Protein AF-A0A9E1SB57-F1 (afdb_monomer_lite)

pLDDT: mean 80.39, std 15.46, range [42.25, 94.94]

Radius of gyration: 33.66 Å; chains: 1; bounding box: 78×42×129 Å

Structure (mmCIF, N/CA/C/O backbone):
data_AF-A0A9E1SB57-F1
#
_entry.id   AF-A0A9E1SB57-F1
#
loop_
_atom_site.group_PDB
_atom_site.id
_atom_site.type_symbol
_atom_site.label_atom_id
_atom_site.label_alt_id
_atom_site.label_comp_id
_atom_site.label_asym_id
_atom_site.label_entity_id
_atom_site.label_seq_id
_atom_site.pdbx_PDB_ins_code
_atom_site.Cartn_x
_atom_site.Cartn_y
_atom_site.Cartn_z
_atom_site.occupancy
_atom_site.B_iso_or_equiv
_atom_site.auth_seq_id
_atom_site.auth_comp_id
_atom_site.auth_asym_id
_atom_site.auth_atom_id
_atom_site.pdbx_PDB_model_num
ATOM 1 N N . MET A 1 1 ? 53.589 -12.033 -72.940 1.00 45.53 1 MET A N 1
ATOM 2 C CA . MET A 1 1 ? 53.843 -13.095 -71.939 1.00 45.53 1 MET A CA 1
ATOM 3 C C . MET A 1 1 ? 54.462 -12.476 -70.692 1.00 45.53 1 MET A C 1
ATOM 5 O O . MET A 1 1 ? 55.665 -12.257 -70.659 1.00 45.53 1 MET A O 1
ATOM 9 N N . LYS A 1 2 ? 53.648 -12.123 -69.693 1.00 43.78 2 LYS A N 1
ATOM 10 C CA . LYS A 1 2 ? 54.109 -11.715 -68.357 1.00 43.78 2 LYS A CA 1
ATOM 11 C C . LYS A 1 2 ? 53.194 -12.375 -67.326 1.00 43.78 2 LYS A C 1
ATOM 13 O O . LYS A 1 2 ? 51.996 -12.480 -67.547 1.00 43.78 2 LYS A O 1
ATOM 18 N N . LYS A 1 3 ? 53.841 -12.931 -66.304 1.00 48.19 3 LYS A N 1
ATOM 19 C CA . LYS A 1 3 ? 53.363 -13.939 -65.353 1.00 48.19 3 LYS A CA 1
ATOM 20 C C . LYS A 1 3 ? 52.126 -13.485 -64.569 1.00 48.19 3 LYS A C 1
ATOM 22 O O . LYS A 1 3 ? 52.148 -12.419 -63.963 1.00 48.19 3 LYS A O 1
ATOM 27 N N . ASN A 1 4 ? 51.113 -14.348 -64.523 1.00 48.44 4 ASN A N 1
ATOM 28 C CA . ASN A 1 4 ? 50.005 -14.265 -63.575 1.00 48.44 4 ASN A CA 1
ATOM 29 C C . ASN A 1 4 ? 50.539 -14.604 -62.175 1.00 48.44 4 ASN A C 1
ATOM 31 O O . ASN A 1 4 ? 50.930 -15.742 -61.920 1.00 48.44 4 ASN A O 1
ATOM 35 N N . LEU A 1 5 ? 50.595 -13.608 -61.292 1.00 49.09 5 LEU A N 1
ATOM 36 C CA . LEU A 1 5 ? 50.865 -13.794 -59.869 1.00 49.09 5 LEU A CA 1
ATOM 37 C C . LEU A 1 5 ? 49.520 -14.023 -59.173 1.00 49.09 5 LEU A C 1
ATOM 39 O O . LEU A 1 5 ? 48.794 -13.077 -58.876 1.00 49.09 5 LEU A O 1
ATOM 43 N N . THR A 1 6 ? 49.161 -15.288 -58.976 1.00 54.78 6 THR A N 1
ATOM 44 C CA . THR A 1 6 ? 47.959 -15.688 -58.241 1.00 54.78 6 THR A CA 1
ATOM 45 C C . THR A 1 6 ? 48.148 -15.345 -56.763 1.00 54.78 6 THR A C 1
ATOM 47 O O . THR A 1 6 ? 48.848 -16.048 -56.038 1.00 54.78 6 THR A O 1
ATOM 50 N N . LEU A 1 7 ? 47.563 -14.230 -56.323 1.00 48.34 7 LEU A N 1
ATOM 51 C CA . LEU A 1 7 ? 47.512 -13.834 -54.918 1.00 48.34 7 LEU A CA 1
ATOM 52 C C . LEU A 1 7 ? 46.452 -14.696 -54.214 1.00 48.34 7 LEU A C 1
ATOM 54 O O . LEU A 1 7 ? 45.254 -14.540 -54.446 1.00 48.34 7 LEU A O 1
ATOM 58 N N . LEU A 1 8 ? 46.900 -15.639 -53.386 1.00 49.41 8 LEU A N 1
ATOM 59 C CA . LEU A 1 8 ? 46.042 -16.478 -52.553 1.00 49.41 8 LEU A CA 1
ATOM 60 C C . LEU A 1 8 ? 45.433 -15.607 -51.436 1.00 49.41 8 LEU A C 1
ATOM 62 O O . LEU A 1 8 ? 46.095 -15.306 -50.445 1.00 49.41 8 LEU A O 1
ATOM 66 N N . PHE A 1 9 ? 44.180 -15.177 -51.600 1.00 48.91 9 PHE A N 1
ATOM 67 C CA . PHE A 1 9 ? 43.384 -14.585 -50.521 1.00 48.91 9 PHE A CA 1
ATOM 68 C C . PHE A 1 9 ? 43.063 -15.682 -49.492 1.00 48.91 9 PHE A C 1
ATOM 70 O O . PHE A 1 9 ? 42.087 -16.418 -49.629 1.00 48.91 9 PHE A O 1
ATOM 77 N N . ILE A 1 10 ? 43.902 -15.813 -48.461 1.00 54.50 10 ILE A N 1
ATOM 78 C CA . ILE A 1 10 ? 43.559 -16.560 -47.247 1.00 54.50 10 ILE A CA 1
ATOM 79 C C . ILE A 1 10 ? 42.582 -15.680 -46.471 1.00 54.50 10 ILE A C 1
ATOM 81 O O . ILE A 1 10 ? 42.975 -14.748 -45.775 1.00 54.50 10 ILE A O 1
ATOM 85 N N . ILE A 1 11 ? 41.292 -15.947 -46.642 1.00 61.50 11 ILE A N 1
ATOM 86 C CA . ILE A 1 11 ? 40.250 -15.386 -45.788 1.00 61.50 11 ILE A CA 1
ATOM 87 C C . ILE A 1 11 ? 40.428 -16.027 -44.402 1.00 61.50 11 ILE A C 1
ATOM 89 O O . ILE A 1 11 ? 40.344 -17.256 -44.320 1.00 61.50 11 ILE A O 1
ATOM 93 N N . PRO A 1 12 ? 40.653 -15.273 -43.308 1.00 51.75 12 PRO A N 1
ATOM 94 C CA . PRO A 1 12 ? 40.586 -15.840 -41.971 1.00 51.75 12 PRO A CA 1
ATOM 95 C C . PRO A 1 12 ? 39.108 -16.048 -41.629 1.00 51.75 12 PRO A C 1
ATOM 97 O O . PRO A 1 12 ? 38.475 -15.240 -40.952 1.00 51.75 12 PRO A O 1
ATOM 100 N N . PHE A 1 13 ? 38.529 -17.127 -42.146 1.00 55.59 13 PHE A N 1
ATOM 101 C CA . PHE A 1 13 ? 37.274 -17.633 -41.625 1.00 55.59 13 PHE A CA 1
ATOM 102 C C . PHE A 1 13 ? 37.557 -18.303 -40.276 1.00 55.59 13 PHE A C 1
ATOM 104 O O . PHE A 1 13 ? 38.280 -19.290 -40.197 1.00 55.59 13 PHE A O 1
ATOM 111 N N . ILE A 1 14 ? 36.885 -17.770 -39.252 1.00 57.06 14 ILE A N 1
ATOM 112 C CA . ILE A 1 14 ? 36.470 -18.463 -38.026 1.00 57.06 14 ILE A CA 1
ATOM 113 C C . ILE A 1 14 ? 37.522 -18.488 -36.905 1.00 57.06 14 ILE A C 1
ATOM 115 O O . ILE A 1 14 ? 38.149 -19.498 -36.615 1.00 57.06 14 ILE A O 1
ATOM 119 N N . SER A 1 15 ? 37.579 -17.385 -36.159 1.00 50.97 15 SER A N 1
ATOM 120 C CA . SER A 1 15 ? 37.665 -17.461 -34.694 1.00 50.97 15 SER A CA 1
ATOM 121 C C . SER A 1 15 ? 36.356 -16.933 -34.110 1.00 50.97 15 SER A C 1
ATOM 123 O O . SER A 1 15 ? 36.304 -15.871 -33.498 1.00 50.97 15 SER A O 1
ATOM 125 N N . PHE A 1 16 ? 35.264 -17.671 -34.327 1.00 59.41 16 PHE A N 1
ATOM 126 C CA . PHE A 1 16 ? 34.144 -17.603 -33.391 1.00 59.41 16 PHE A CA 1
ATOM 127 C C . PHE A 1 16 ? 34.613 -18.343 -32.138 1.00 59.41 16 PHE A C 1
ATOM 129 O O . PHE A 1 16 ? 34.987 -19.512 -32.226 1.00 59.41 16 PHE A O 1
ATOM 136 N N . GLY A 1 17 ? 34.692 -17.647 -31.001 1.00 63.12 17 GLY A N 1
ATOM 137 C CA . GLY A 1 17 ? 35.171 -18.230 -29.749 1.00 63.12 17 GLY A CA 1
ATOM 138 C C . GLY A 1 17 ? 34.479 -19.565 -29.470 1.00 63.12 17 GLY A C 1
ATOM 139 O O . GLY A 1 17 ? 33.252 -19.635 -29.440 1.00 63.12 17 GLY A O 1
ATOM 140 N N . GLN A 1 18 ? 35.262 -20.634 -29.306 1.00 75.00 18 GLN A N 1
ATOM 141 C CA . GLN A 1 18 ? 34.732 -21.966 -29.037 1.00 75.00 18 GLN A CA 1
ATOM 142 C C . GLN A 1 18 ? 33.986 -21.939 -27.700 1.00 75.00 18 GLN A C 1
ATOM 144 O O . GLN A 1 18 ? 34.591 -21.769 -26.637 1.00 75.00 18 GLN A O 1
ATOM 149 N N . LEU A 1 19 ? 32.660 -22.061 -27.763 1.00 78.50 19 LEU A N 1
ATOM 150 C CA . LEU A 1 19 ? 31.792 -22.002 -26.597 1.00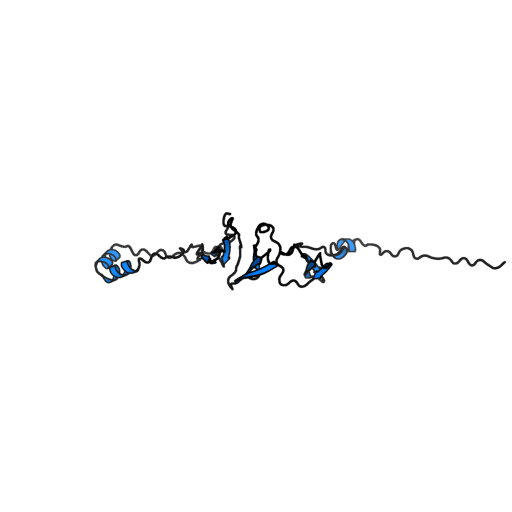 78.50 19 LEU A CA 1
ATOM 151 C C . LEU A 1 19 ? 32.112 -23.173 -25.655 1.00 78.50 19 LEU A C 1
ATOM 153 O O . LEU A 1 19 ? 31.871 -24.334 -25.981 1.00 78.50 19 LEU A O 1
ATOM 157 N N . LYS A 1 20 ? 32.692 -22.875 -24.489 1.00 86.75 20 LYS A N 1
ATOM 158 C CA . LYS A 1 20 ? 33.020 -23.884 -23.471 1.00 86.75 20 LYS A CA 1
ATOM 159 C C . LYS A 1 20 ? 31.787 -24.193 -22.626 1.00 86.75 20 LYS A C 1
ATOM 161 O O . LYS A 1 20 ? 31.099 -23.274 -22.191 1.00 86.75 20 LYS A O 1
ATOM 166 N N . LEU A 1 21 ? 31.569 -25.467 -22.295 1.00 84.00 21 LEU A N 1
ATOM 167 C CA . LEU A 1 21 ? 30.474 -25.881 -21.408 1.00 84.00 21 LEU A CA 1
ATOM 168 C C . LEU A 1 21 ? 30.522 -25.152 -20.054 1.00 84.00 21 LEU A C 1
ATOM 170 O O . LEU A 1 21 ? 29.494 -24.700 -19.566 1.00 84.00 21 LEU A O 1
ATOM 174 N N . SER A 1 22 ? 31.719 -24.933 -19.501 1.00 87.88 22 SER A N 1
ATOM 175 C CA . SER A 1 22 ? 31.906 -24.179 -18.254 1.00 87.88 22 SER A CA 1
ATOM 176 C C . SER A 1 22 ? 31.460 -22.719 -18.326 1.00 87.88 22 SER A C 1
ATOM 178 O O . SER A 1 22 ? 31.228 -22.123 -17.281 1.00 87.88 22 SER A O 1
ATOM 180 N N . LYS A 1 23 ? 31.358 -22.135 -19.529 1.00 85.50 23 LYS A N 1
ATOM 181 C CA . LYS A 1 23 ? 30.769 -20.810 -19.740 1.00 85.50 23 LYS A CA 1
ATOM 182 C C . LYS A 1 23 ? 29.248 -20.894 -19.747 1.00 85.50 23 LYS A C 1
ATOM 184 O O . LYS A 1 23 ? 28.624 -20.132 -19.032 1.00 85.50 23 LYS A O 1
ATOM 189 N N . ILE A 1 24 ? 28.666 -21.873 -20.439 1.00 85.19 24 ILE A N 1
ATOM 190 C CA . ILE A 1 24 ? 27.207 -22.098 -20.455 1.00 85.19 24 ILE A CA 1
ATOM 191 C C . ILE A 1 24 ? 26.668 -22.385 -19.043 1.00 85.19 24 ILE A C 1
ATOM 193 O O . ILE A 1 24 ? 25.621 -21.877 -18.658 1.00 85.19 24 ILE A O 1
ATOM 197 N N . MET A 1 25 ? 27.408 -23.157 -18.243 1.00 87.88 25 MET A N 1
ATOM 198 C CA . MET A 1 25 ? 27.031 -23.511 -16.868 1.00 87.88 25 MET A CA 1
ATOM 199 C C . MET A 1 25 ? 27.011 -22.324 -15.890 1.00 87.88 25 MET A C 1
ATOM 201 O O . MET A 1 25 ? 26.597 -22.504 -14.750 1.00 87.88 25 MET A O 1
ATOM 205 N N . GLN A 1 26 ? 27.435 -21.129 -16.311 1.00 87.12 26 GLN A N 1
ATOM 206 C CA . GLN A 1 26 ? 27.333 -19.904 -15.505 1.00 87.12 26 GLN A CA 1
ATOM 207 C C . GLN A 1 26 ? 25.897 -19.343 -15.502 1.00 87.12 26 GLN A C 1
ATOM 209 O O . GLN A 1 26 ? 25.608 -18.413 -14.758 1.00 87.12 26 GLN A O 1
ATOM 214 N N . GLY A 1 27 ? 24.981 -19.918 -16.296 1.00 86.62 27 GLY A N 1
ATOM 215 C CA . GLY A 1 27 ? 23.561 -19.566 -16.279 1.00 86.62 27 GLY A CA 1
ATOM 216 C C . GLY A 1 27 ? 23.331 -18.110 -16.680 1.00 86.62 27 GLY A C 1
ATOM 217 O O . GLY A 1 27 ? 23.769 -17.690 -17.752 1.00 86.62 27 GLY A O 1
ATOM 218 N N . ASP A 1 28 ? 22.670 -17.342 -15.812 1.00 84.88 28 ASP A N 1
ATOM 219 C CA . ASP A 1 28 ? 22.366 -15.922 -16.031 1.00 84.88 28 ASP A CA 1
ATOM 220 C C . ASP A 1 28 ? 23.629 -15.073 -16.257 1.00 84.88 28 ASP 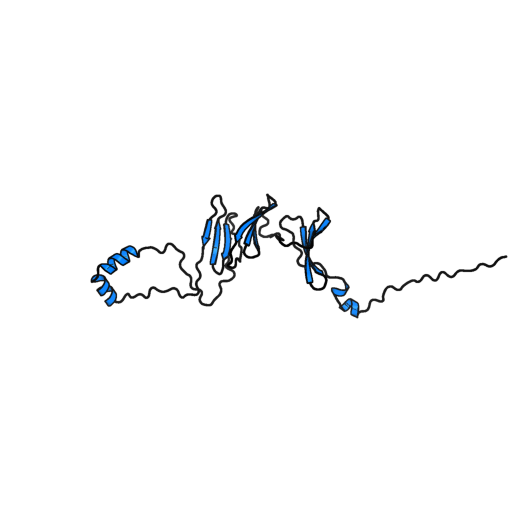A C 1
ATOM 222 O O . ASP A 1 28 ? 23.592 -14.127 -17.037 1.00 84.88 28 ASP A O 1
ATOM 226 N N . ASP A 1 29 ? 24.771 -15.429 -15.661 1.00 85.44 29 ASP A N 1
ATOM 227 C CA . ASP A 1 29 ? 26.034 -14.703 -15.878 1.00 85.44 29 ASP A CA 1
ATOM 228 C C . ASP A 1 29 ? 26.581 -14.903 -17.308 1.00 85.44 29 ASP A C 1
ATOM 230 O O . ASP A 1 29 ? 27.437 -14.150 -17.774 1.00 85.44 29 ASP A O 1
ATOM 234 N N . PHE A 1 30 ? 26.099 -15.927 -18.023 1.00 86.69 30 PHE A N 1
ATOM 235 C CA . PHE A 1 30 ? 26.477 -16.210 -19.406 1.00 86.69 30 PHE A CA 1
ATOM 236 C C . PHE A 1 30 ? 25.519 -15.595 -20.429 1.00 86.69 30 PHE A C 1
ATOM 238 O O . PHE A 1 30 ? 25.975 -15.049 -21.433 1.00 86.69 30 PHE A O 1
ATOM 245 N N . VAL A 1 31 ? 24.205 -15.688 -20.196 1.00 84.50 31 VAL A N 1
ATOM 246 C CA . VAL A 1 31 ? 23.175 -15.160 -21.116 1.00 84.50 31 VAL A CA 1
ATOM 247 C C . VAL A 1 31 ? 22.768 -13.714 -20.814 1.00 84.50 31 VAL A C 1
ATOM 249 O O . VAL A 1 31 ? 22.093 -13.089 -21.630 1.00 84.50 31 VAL A O 1
ATOM 252 N N . GLY A 1 32 ? 23.203 -13.177 -19.673 1.00 84.69 32 GLY A N 1
ATOM 253 C CA . GLY A 1 32 ? 22.782 -11.891 -19.135 1.00 84.69 32 GLY A CA 1
ATOM 254 C C . GLY A 1 32 ? 21.643 -12.030 -18.122 1.00 84.69 32 GLY A C 1
ATOM 255 O O . GLY A 1 32 ? 20.820 -12.945 -18.180 1.00 84.69 32 GLY A O 1
ATOM 256 N N . HIS A 1 33 ? 21.578 -11.087 -17.183 1.00 87.38 33 HIS A N 1
ATOM 257 C CA . HIS A 1 33 ? 20.532 -11.055 -16.167 1.00 87.38 33 HIS A CA 1
ATOM 258 C C . HIS A 1 33 ? 19.222 -10.513 -16.740 1.00 87.38 33 HIS A C 1
ATOM 260 O O . HIS A 1 33 ? 19.127 -9.337 -17.106 1.00 87.38 33 HIS A O 1
ATOM 266 N N . LEU A 1 34 ? 18.208 -11.378 -16.787 1.00 89.31 34 LEU A N 1
ATOM 267 C CA . LEU A 1 34 ? 16.852 -11.018 -17.193 1.00 89.31 34 LEU A CA 1
ATOM 268 C C . LEU A 1 34 ? 16.200 -10.058 -16.177 1.00 89.31 34 LEU A C 1
ATOM 270 O O . LEU A 1 34 ? 16.459 -10.183 -14.975 1.00 89.31 34 LEU A O 1
ATOM 274 N N . PRO A 1 35 ? 15.320 -9.148 -16.634 1.00 91.62 35 PRO A N 1
ATOM 275 C CA . PRO A 1 35 ? 14.473 -8.344 -15.758 1.00 91.62 35 PRO A CA 1
ATOM 276 C C . PRO A 1 35 ? 13.636 -9.200 -14.800 1.00 91.62 35 PRO A C 1
ATOM 278 O O . PRO A 1 35 ? 13.079 -10.228 -15.193 1.00 91.62 35 PRO A O 1
ATOM 281 N N . LYS A 1 36 ? 13.509 -8.746 -13.553 1.00 92.75 36 LYS A N 1
ATOM 282 C CA . LYS A 1 36 ? 12.679 -9.339 -12.497 1.00 92.75 36 LYS A CA 1
ATOM 283 C C . LYS A 1 36 ? 11.677 -8.312 -11.970 1.00 92.75 36 LYS A C 1
ATOM 285 O O . LYS A 1 36 ? 11.798 -7.130 -12.262 1.00 92.75 36 LYS A O 1
ATOM 290 N N . ASP A 1 37 ? 10.669 -8.786 -11.241 1.00 92.25 37 ASP A N 1
ATOM 291 C CA . ASP A 1 37 ? 9.636 -7.956 -10.598 1.00 92.25 37 ASP A CA 1
ATOM 292 C C . ASP A 1 37 ? 9.050 -6.853 -11.504 1.00 92.25 37 ASP A C 1
ATOM 294 O O . ASP A 1 37 ? 9.028 -5.664 -11.183 1.00 92.25 37 ASP A O 1
ATOM 298 N N . ILE A 1 38 ? 8.627 -7.266 -12.704 1.00 93.69 38 ILE A N 1
ATOM 299 C CA . ILE A 1 38 ? 8.091 -6.351 -13.711 1.00 93.69 38 ILE A CA 1
ATOM 300 C C . ILE A 1 38 ? 6.736 -5.830 -13.234 1.00 93.69 38 ILE A C 1
ATOM 302 O O . ILE A 1 38 ? 5.775 -6.590 -13.089 1.00 93.69 38 ILE A O 1
ATOM 306 N N . LYS A 1 39 ? 6.645 -4.516 -13.060 1.00 93.38 39 LYS A N 1
ATOM 307 C CA . LYS A 1 39 ? 5.488 -3.819 -12.505 1.00 93.38 39 LYS A CA 1
ATOM 308 C C . LYS A 1 39 ? 5.202 -2.535 -13.265 1.00 93.38 39 LYS A C 1
ATOM 310 O O . LYS A 1 39 ? 6.100 -1.865 -13.764 1.00 93.38 39 LYS A O 1
ATOM 315 N N . TRP A 1 40 ? 3.927 -2.193 -13.373 1.00 93.69 40 TRP A N 1
ATOM 316 C CA . TRP A 1 40 ? 3.525 -0.905 -13.926 1.00 93.69 40 TRP A CA 1
ATOM 317 C C . TRP A 1 40 ? 3.565 0.153 -12.837 1.00 93.69 40 TRP A C 1
ATOM 319 O O . TRP A 1 40 ? 3.163 -0.109 -11.702 1.00 93.69 40 TRP A O 1
ATOM 329 N N . ASP A 1 41 ? 4.008 1.352 -13.194 1.00 92.25 41 ASP A N 1
ATOM 330 C CA . ASP A 1 41 ? 3.774 2.509 -12.346 1.00 92.25 41 ASP A CA 1
ATOM 331 C C . ASP A 1 41 ? 2.273 2.836 -12.305 1.00 92.25 41 ASP A C 1
ATOM 333 O O . ASP A 1 41 ? 1.505 2.507 -13.213 1.00 92.25 41 ASP A O 1
ATOM 337 N N . VAL A 1 42 ? 1.843 3.519 -11.251 1.00 92.12 42 VAL A N 1
ATOM 338 C CA . VAL A 1 42 ? 0.433 3.855 -11.029 1.00 92.12 42 VAL A CA 1
ATOM 339 C C . VAL A 1 42 ? -0.176 4.712 -12.145 1.00 92.12 42 VAL A C 1
ATOM 341 O O . VAL A 1 42 ? -1.384 4.640 -12.376 1.00 92.12 42 VAL A O 1
ATOM 344 N N . SER A 1 43 ? 0.634 5.513 -12.852 1.00 87.56 43 SER A N 1
ATOM 345 C CA . SER A 1 43 ? 0.151 6.330 -13.970 1.00 87.56 43 SER A CA 1
ATOM 346 C C . SER A 1 43 ? -0.037 5.521 -15.257 1.00 87.56 43 SER A C 1
ATOM 348 O O . SER A 1 43 ? -0.650 6.007 -16.209 1.00 87.56 43 SER A O 1
ATOM 350 N N . GLY A 1 44 ? 0.474 4.285 -15.299 1.00 88.12 44 GLY A N 1
ATOM 351 C CA . GLY A 1 44 ? 0.457 3.431 -16.480 1.00 88.12 44 GLY A CA 1
ATOM 352 C C . GLY A 1 44 ? 1.308 3.985 -17.622 1.00 88.12 44 GLY A C 1
ATOM 353 O O . GLY A 1 44 ? 1.004 3.723 -18.784 1.00 88.12 44 GLY A O 1
ATOM 354 N N . ARG A 1 45 ? 2.329 4.796 -17.319 1.00 89.50 45 ARG A N 1
ATOM 355 C CA . ARG A 1 45 ? 3.260 5.416 -18.278 1.00 89.50 45 ARG A CA 1
ATOM 356 C C . ARG A 1 45 ? 4.602 4.692 -18.327 1.00 89.50 45 ARG A C 1
ATOM 358 O O . ARG A 1 45 ? 5.244 4.665 -19.377 1.00 89.50 45 ARG A O 1
ATOM 365 N N . LYS A 1 46 ? 5.035 4.145 -17.198 1.00 93.12 46 LYS A N 1
ATOM 366 C CA . LYS A 1 46 ? 6.327 3.506 -17.008 1.00 93.12 46 LYS A CA 1
ATOM 367 C C . LYS A 1 46 ? 6.144 2.035 -16.640 1.00 93.12 46 LYS A C 1
ATOM 369 O O . LYS A 1 46 ? 5.293 1.678 -15.828 1.00 93.12 46 LYS A O 1
ATOM 374 N N . VAL A 1 47 ? 6.983 1.190 -17.226 1.00 94.62 47 VAL A N 1
ATOM 375 C CA . VAL A 1 47 ? 7.165 -0.200 -16.800 1.00 94.62 47 VAL A CA 1
ATOM 376 C C . VAL A 1 47 ? 8.461 -0.265 -16.020 1.00 94.62 47 VAL A C 1
ATOM 378 O O . VAL A 1 47 ? 9.518 0.049 -16.562 1.00 94.62 47 VAL A O 1
ATOM 381 N N . CYS A 1 48 ? 8.371 -0.657 -14.761 1.00 94.75 48 CYS A N 1
ATOM 382 C CA . CYS A 1 48 ? 9.499 -0.784 -13.863 1.00 94.75 48 CYS A CA 1
ATOM 383 C C . CYS A 1 48 ? 9.870 -2.251 -13.664 1.00 94.75 48 CYS A C 1
ATOM 385 O O . CYS A 1 48 ? 9.001 -3.119 -13.688 1.00 94.75 48 CYS A O 1
ATOM 387 N N . TYR A 1 49 ? 11.155 -2.531 -13.507 1.00 93.94 49 TYR A N 1
ATOM 388 C CA . TYR A 1 49 ? 11.684 -3.872 -13.303 1.00 93.94 49 TYR A CA 1
ATOM 389 C C . TYR A 1 49 ? 13.018 -3.801 -12.568 1.00 93.94 49 TYR A C 1
ATOM 391 O O . TYR A 1 49 ? 13.764 -2.835 -12.706 1.00 93.94 49 TYR A O 1
ATOM 399 N N . ASP A 1 50 ? 13.344 -4.859 -11.845 1.00 92.81 50 ASP A N 1
ATOM 400 C CA . ASP A 1 50 ? 14.614 -4.993 -11.152 1.00 92.81 50 ASP A CA 1
ATOM 401 C C . ASP A 1 50 ? 15.597 -5.752 -12.042 1.00 92.81 50 ASP A C 1
ATOM 403 O O . ASP A 1 50 ? 15.279 -6.805 -12.603 1.00 92.81 50 ASP A O 1
ATOM 407 N N . GLN A 1 51 ? 16.810 -5.232 -12.188 1.00 90.88 51 GLN A N 1
ATOM 408 C CA . GLN A 1 51 ? 17.869 -5.875 -12.955 1.00 90.88 51 GLN A CA 1
ATOM 409 C C . GLN A 1 51 ? 19.167 -5.871 -12.161 1.00 90.88 51 GLN A C 1
ATOM 411 O O . GLN A 1 51 ? 19.490 -4.908 -11.470 1.00 90.88 51 GLN A O 1
ATOM 416 N N . LYS A 1 52 ? 19.914 -6.972 -12.259 1.00 90.12 52 LYS A N 1
ATOM 417 C CA . LYS A 1 52 ? 21.193 -7.103 -11.570 1.00 90.12 52 LYS A CA 1
ATOM 418 C C . LYS A 1 52 ? 22.293 -6.382 -12.353 1.00 90.12 52 LYS A C 1
ATOM 420 O O . LYS A 1 52 ? 22.577 -6.768 -13.487 1.00 90.12 52 LYS A O 1
ATOM 425 N N . VAL A 1 53 ? 22.904 -5.372 -11.741 1.00 86.75 53 VAL A N 1
ATOM 426 C CA . VAL A 1 53 ? 24.034 -4.591 -12.267 1.00 86.75 53 VAL A CA 1
ATOM 427 C C . VAL A 1 53 ? 25.150 -4.638 -11.229 1.00 86.75 53 VAL A C 1
ATOM 429 O O . VAL A 1 53 ? 24.911 -4.375 -10.057 1.00 86.75 53 VAL A O 1
ATOM 432 N N . ASP A 1 54 ? 26.348 -5.063 -11.635 1.00 86.31 54 ASP A N 1
ATOM 433 C CA . ASP A 1 54 ? 27.537 -5.151 -10.770 1.00 86.31 54 ASP A CA 1
ATOM 434 C C . ASP A 1 54 ? 27.340 -5.904 -9.436 1.00 86.31 54 ASP A C 1
ATOM 436 O O . ASP A 1 54 ? 28.041 -5.673 -8.456 1.00 86.31 54 ASP A O 1
ATOM 440 N N . GLY A 1 55 ? 26.413 -6.867 -9.405 1.00 85.94 55 GLY A N 1
ATOM 441 C CA . GLY A 1 55 ? 26.130 -7.682 -8.219 1.00 85.94 55 GLY A CA 1
ATOM 442 C C . GLY A 1 55 ? 24.873 -7.276 -7.451 1.00 85.94 55 GLY A C 1
ATOM 443 O O . GLY A 1 55 ? 24.319 -8.122 -6.748 1.00 85.94 55 GLY A O 1
ATOM 444 N N . GLU A 1 56 ? 24.380 -6.056 -7.649 1.00 88.19 56 GLU A N 1
ATOM 445 C CA . GLU A 1 56 ? 23.243 -5.482 -6.924 1.00 88.19 56 GLU A CA 1
ATOM 446 C C . GLU A 1 56 ? 21.990 -5.410 -7.800 1.00 88.19 56 GLU A C 1
ATOM 448 O O . GLU A 1 56 ? 22.075 -5.286 -9.022 1.00 88.19 56 GLU A O 1
ATOM 453 N N . PHE A 1 57 ? 20.809 -5.518 -7.189 1.00 87.94 57 PHE A N 1
ATOM 454 C CA . PHE A 1 57 ? 19.548 -5.309 -7.898 1.00 87.94 57 PHE A CA 1
ATOM 455 C C . PHE A 1 57 ? 19.210 -3.822 -7.912 1.00 87.94 57 PHE A C 1
ATOM 457 O O . PHE A 1 57 ? 19.049 -3.212 -6.859 1.00 87.94 57 PHE A O 1
ATOM 464 N N . VAL A 1 58 ? 19.073 -3.266 -9.112 1.00 90.44 58 VAL A N 1
ATOM 465 C CA . VAL A 1 58 ? 18.664 -1.880 -9.340 1.00 90.44 58 VAL A CA 1
ATOM 466 C C . VAL A 1 58 ? 17.318 -1.880 -10.051 1.00 90.44 58 VAL A C 1
ATOM 468 O O . VAL A 1 58 ? 17.124 -2.621 -11.020 1.00 90.44 58 VAL A O 1
ATOM 471 N N . THR A 1 59 ? 16.389 -1.047 -9.585 1.00 91.75 59 THR A N 1
ATOM 472 C CA . THR A 1 59 ? 15.095 -0.853 -10.244 1.00 91.75 59 THR A CA 1
ATOM 473 C C . THR A 1 59 ? 15.239 0.154 -11.382 1.00 91.75 59 THR A C 1
ATOM 475 O O . THR A 1 59 ? 15.590 1.312 -11.173 1.00 91.75 59 THR A O 1
ATOM 478 N N . PHE A 1 60 ? 14.919 -0.279 -12.595 1.00 92.50 60 PHE A N 1
ATOM 479 C CA . PHE A 1 60 ? 14.831 0.566 -13.780 1.00 92.50 60 PHE A CA 1
ATOM 480 C C . PHE A 1 60 ? 13.374 0.785 -14.155 1.00 92.50 60 PHE A C 1
ATOM 482 O O . PHE A 1 60 ? 12.568 -0.134 -14.060 1.00 92.50 60 PHE A O 1
ATOM 489 N N . CYS A 1 61 ? 13.040 1.972 -14.652 1.00 94.12 61 CYS A N 1
ATOM 490 C CA . CYS A 1 61 ? 11.719 2.290 -15.177 1.00 94.12 61 CYS A CA 1
ATOM 491 C C . CYS A 1 61 ? 11.815 2.803 -16.614 1.00 94.12 61 CYS A C 1
ATOM 493 O O . CYS A 1 61 ? 12.415 3.843 -16.888 1.00 94.12 61 CYS A O 1
ATOM 495 N N . TYR A 1 62 ? 11.175 2.087 -17.532 1.00 93.88 62 TYR A N 1
ATOM 496 C CA . TYR A 1 62 ? 11.073 2.442 -18.941 1.00 93.88 62 TYR A CA 1
ATOM 497 C C . TYR A 1 62 ? 9.774 3.201 -19.224 1.00 93.88 62 TYR A C 1
ATOM 499 O O . TYR A 1 62 ? 8.685 2.664 -19.026 1.00 93.88 62 TYR A O 1
ATOM 507 N N . ASP A 1 63 ? 9.872 4.430 -19.731 1.00 93.44 63 ASP A N 1
ATOM 508 C CA . ASP A 1 63 ? 8.725 5.210 -20.212 1.00 93.44 63 ASP A CA 1
ATOM 509 C C . ASP A 1 63 ? 8.470 4.905 -21.693 1.00 93.44 63 ASP A C 1
ATOM 511 O O . ASP A 1 63 ? 9.256 5.290 -22.560 1.00 93.44 63 ASP A O 1
ATOM 515 N N . TYR A 1 64 ? 7.347 4.256 -22.016 1.00 89.81 64 TYR A N 1
ATOM 516 C CA . TYR A 1 64 ? 7.068 3.852 -23.401 1.00 89.81 64 TYR A CA 1
ATOM 517 C C . TYR A 1 64 ? 6.760 5.029 -24.339 1.00 89.81 64 TYR A C 1
ATOM 519 O O . TYR A 1 64 ? 6.852 4.871 -25.558 1.00 89.81 64 TYR A O 1
ATOM 527 N N . LYS A 1 65 ? 6.391 6.208 -23.811 1.00 90.81 65 LYS A N 1
ATOM 528 C CA . LYS A 1 65 ? 6.125 7.401 -24.632 1.00 90.81 65 LYS A CA 1
ATOM 529 C C . LYS A 1 65 ? 7.417 8.113 -25.002 1.00 90.81 65 LYS A C 1
ATOM 531 O O . LYS A 1 65 ? 7.618 8.435 -26.170 1.00 90.81 65 LYS A O 1
ATOM 536 N N . SER A 1 66 ? 8.278 8.372 -24.017 1.00 92.31 66 SER A N 1
ATOM 537 C CA . SER A 1 66 ? 9.559 9.058 -24.249 1.00 92.31 66 SER A CA 1
ATOM 538 C C . SER A 1 66 ? 10.661 8.118 -24.743 1.00 92.31 66 SER A C 1
ATOM 540 O O . SER A 1 66 ? 11.629 8.584 -25.340 1.00 92.31 66 SER A O 1
ATOM 542 N N . LYS A 1 67 ? 10.490 6.802 -24.552 1.00 92.00 67 LYS A N 1
ATOM 543 C CA . LYS A 1 67 ? 11.466 5.740 -24.841 1.00 92.00 67 LYS A CA 1
ATOM 544 C C . LYS A 1 67 ? 12.759 5.857 -24.025 1.00 92.00 67 LYS A C 1
ATOM 546 O O . LYS A 1 67 ? 13.789 5.336 -24.447 1.00 92.00 67 LYS A O 1
ATOM 551 N N . LEU A 1 68 ? 12.704 6.531 -22.877 1.00 92.44 68 LEU A N 1
ATOM 552 C CA . LEU A 1 68 ? 13.829 6.702 -21.958 1.00 92.44 68 LEU A CA 1
ATOM 553 C C . LEU A 1 68 ? 13.747 5.707 -20.795 1.00 92.44 68 LEU A C 1
ATOM 555 O O . LEU A 1 68 ? 12.657 5.282 -20.404 1.00 92.44 68 LEU A O 1
ATOM 559 N N . ILE A 1 69 ? 14.913 5.359 -20.251 1.00 91.06 69 ILE A N 1
ATOM 560 C CA . ILE A 1 69 ? 15.070 4.530 -19.052 1.00 91.06 69 ILE A CA 1
ATOM 561 C C . ILE A 1 69 ? 15.603 5.416 -17.931 1.00 91.06 69 ILE A C 1
ATOM 563 O O . ILE A 1 69 ? 16.535 6.189 -18.143 1.00 91.06 69 ILE A O 1
ATOM 567 N N . ASP A 1 70 ? 15.005 5.276 -16.756 1.00 86.00 70 ASP A N 1
ATOM 568 C CA . ASP A 1 70 ? 15.390 5.951 -15.521 1.00 86.00 70 ASP A CA 1
ATOM 569 C C . ASP A 1 70 ? 15.772 4.898 -14.470 1.00 86.00 70 ASP A C 1
ATOM 571 O O . ASP A 1 70 ? 15.080 3.886 -14.354 1.00 86.00 70 ASP A O 1
ATOM 575 N N . SER A 1 71 ? 16.877 5.094 -13.749 1.00 77.94 71 SER A N 1
ATOM 576 C CA . SER A 1 71 ? 17.429 4.120 -12.790 1.00 77.94 71 SER A CA 1
ATOM 577 C C . SER A 1 71 ? 17.270 4.531 -11.325 1.00 77.94 71 SER A C 1
ATOM 579 O O . SER A 1 71 ? 17.635 3.765 -10.441 1.00 77.94 71 SER A O 1
ATOM 581 N N . LEU A 1 72 ? 16.782 5.744 -11.053 1.00 67.38 72 LEU A N 1
ATOM 582 C CA . LEU A 1 72 ? 16.639 6.288 -9.701 1.00 67.38 72 LEU A CA 1
ATOM 583 C C . LEU A 1 72 ? 15.183 6.689 -9.482 1.00 67.38 72 LEU A C 1
ATOM 585 O O . LEU A 1 72 ? 14.784 7.817 -9.760 1.00 67.38 72 LEU A O 1
ATOM 589 N N . VAL A 1 73 ? 14.370 5.745 -9.008 1.00 68.12 73 VAL A N 1
ATOM 590 C CA . VAL A 1 73 ? 12.954 6.000 -8.717 1.00 68.12 73 VAL A CA 1
ATOM 591 C C . VAL A 1 73 ? 12.712 5.839 -7.222 1.00 68.12 73 VAL A C 1
ATOM 593 O O . VAL A 1 73 ? 12.244 4.798 -6.775 1.00 68.12 73 VAL A O 1
ATOM 596 N N . GLU A 1 74 ? 13.052 6.879 -6.456 1.00 66.88 74 GLU A N 1
ATOM 597 C CA . GLU A 1 74 ? 12.838 6.917 -4.998 1.00 66.88 74 GLU A CA 1
ATOM 598 C C . GLU A 1 74 ? 11.342 6.857 -4.626 1.00 66.88 74 GLU A C 1
ATOM 600 O O . GLU A 1 74 ? 10.990 6.290 -3.602 1.00 66.88 74 GLU A O 1
ATOM 605 N N . ASP A 1 75 ? 10.446 7.322 -5.505 1.00 75.62 75 ASP A N 1
ATOM 606 C CA . ASP A 1 75 ? 8.997 7.395 -5.251 1.00 75.62 75 ASP A CA 1
ATOM 607 C C . ASP A 1 75 ? 8.167 6.502 -6.195 1.00 75.62 75 ASP A C 1
ATOM 609 O O . ASP A 1 75 ? 7.163 6.930 -6.781 1.00 75.62 75 ASP A O 1
ATOM 613 N N . LEU A 1 76 ? 8.579 5.247 -6.408 1.00 87.62 76 LEU A N 1
ATOM 614 C CA . LEU A 1 76 ? 7.815 4.342 -7.270 1.00 87.62 76 LEU A CA 1
ATOM 615 C C . LEU A 1 76 ? 6.495 3.921 -6.607 1.00 87.62 76 LEU A C 1
ATOM 617 O O . LEU A 1 76 ? 6.450 3.051 -5.741 1.00 87.62 76 LEU A O 1
ATOM 621 N N . ILE A 1 77 ? 5.390 4.473 -7.101 1.00 90.50 77 ILE A N 1
ATOM 622 C CA . ILE A 1 77 ? 4.036 4.018 -6.774 1.00 90.50 77 ILE A CA 1
ATOM 623 C C . ILE A 1 77 ? 3.647 2.936 -7.780 1.00 90.50 77 ILE A C 1
ATOM 625 O O . ILE A 1 77 ? 3.456 3.215 -8.966 1.00 90.50 77 ILE A O 1
ATOM 629 N N . VAL A 1 78 ? 3.530 1.697 -7.310 1.00 92.31 78 VAL A N 1
ATOM 630 C CA . VAL A 1 78 ? 3.177 0.544 -8.148 1.00 92.31 78 VAL A CA 1
ATOM 631 C C . VAL A 1 78 ? 1.673 0.507 -8.388 1.00 92.31 78 VAL A C 1
ATOM 633 O O . VAL A 1 78 ? 0.886 0.736 -7.476 1.00 92.31 78 VAL A O 1
ATOM 636 N N . PHE A 1 79 ? 1.244 0.197 -9.609 1.00 93.69 79 PHE A N 1
ATOM 637 C CA . PHE A 1 79 ? -0.167 -0.004 -9.923 1.00 93.69 79 PHE A CA 1
ATOM 638 C C . PHE A 1 79 ? -0.744 -1.226 -9.192 1.00 93.69 79 PHE A C 1
ATOM 640 O O . PHE A 1 79 ? -0.279 -2.352 -9.373 1.00 93.69 79 PHE A O 1
ATOM 647 N N . ASP A 1 80 ? -1.818 -1.015 -8.433 1.00 92.69 80 ASP A N 1
ATOM 648 C CA . ASP A 1 80 ? -2.550 -2.072 -7.743 1.00 92.69 80 ASP A CA 1
ATOM 649 C C . ASP A 1 80 ? -3.815 -2.445 -8.527 1.00 92.69 80 ASP A C 1
ATOM 651 O O . ASP A 1 80 ? -4.786 -1.683 -8.630 1.00 92.69 80 ASP A O 1
ATOM 655 N N . ARG A 1 81 ? -3.822 -3.674 -9.053 1.00 90.94 81 ARG A N 1
ATOM 656 C CA . ARG A 1 81 ? -4.949 -4.226 -9.811 1.00 90.94 81 ARG A CA 1
ATOM 657 C C . ARG A 1 81 ? -6.232 -4.289 -8.979 1.00 90.94 81 ARG A C 1
ATOM 659 O O . ARG A 1 81 ? -7.303 -4.035 -9.535 1.00 90.94 81 ARG A O 1
ATOM 666 N N . ASN A 1 82 ? -6.147 -4.575 -7.682 1.00 89.31 82 ASN A N 1
ATOM 667 C CA . ASN A 1 82 ? -7.319 -4.693 -6.807 1.00 89.31 82 ASN A CA 1
ATOM 668 C C . ASN A 1 82 ? -8.006 -3.341 -6.592 1.00 89.31 82 ASN A C 1
ATOM 670 O O . ASN A 1 82 ? -9.203 -3.273 -6.327 1.00 89.31 82 ASN A O 1
ATOM 674 N N . GLN A 1 83 ? -7.265 -2.250 -6.784 1.00 91.38 83 GLN A N 1
ATOM 675 C CA . GLN A 1 83 ? -7.774 -0.889 -6.687 1.00 91.38 83 GLN A CA 1
ATOM 676 C C . GLN A 1 83 ? -8.015 -0.245 -8.061 1.00 91.38 83 GLN A C 1
ATOM 678 O O . GLN A 1 83 ? -8.279 0.957 -8.146 1.00 91.38 83 GLN A O 1
ATOM 683 N N . SER A 1 84 ? -7.932 -1.015 -9.153 1.00 89.44 84 SER A N 1
ATOM 684 C CA . SER A 1 84 ? -8.014 -0.507 -10.531 1.00 89.44 84 SER A CA 1
ATOM 685 C C . SER A 1 84 ? -9.305 0.267 -10.818 1.00 89.44 84 SER A C 1
ATOM 687 O O . SER A 1 84 ? -9.230 1.335 -11.425 1.00 89.44 84 SER A O 1
ATOM 689 N N . LEU A 1 85 ? -10.443 -0.210 -10.303 1.00 89.56 85 LEU A N 1
ATOM 690 C CA . LEU A 1 85 ? -11.777 0.374 -10.500 1.00 89.56 85 LEU A CA 1
ATOM 691 C C . LEU A 1 85 ? -12.013 1.690 -9.741 1.00 89.56 85 LEU A C 1
ATOM 693 O O . LEU A 1 85 ? -12.987 2.388 -10.011 1.00 89.56 85 LEU A O 1
ATOM 697 N N . PHE A 1 86 ? -11.144 2.044 -8.792 1.00 89.94 86 PHE A N 1
ATOM 698 C CA . PHE A 1 86 ? -11.291 3.256 -7.991 1.00 89.94 86 PHE A CA 1
ATOM 699 C C . PHE A 1 86 ? -10.441 4.399 -8.545 1.00 89.94 86 PHE A C 1
ATOM 701 O O . PHE A 1 86 ? -9.292 4.201 -8.945 1.00 89.94 86 PHE A O 1
ATOM 708 N N . ASN A 1 87 ? -10.976 5.622 -8.481 1.00 91.62 87 ASN A N 1
ATOM 709 C CA . ASN A 1 87 ? -10.271 6.840 -8.908 1.00 91.62 87 ASN A CA 1
ATOM 710 C C . ASN A 1 87 ? -9.031 7.144 -8.060 1.00 91.62 87 ASN A C 1
ATOM 712 O O . ASN A 1 87 ? -8.090 7.767 -8.540 1.00 91.62 87 ASN A O 1
ATOM 716 N N . ARG A 1 88 ? -9.036 6.719 -6.796 1.00 92.31 88 AR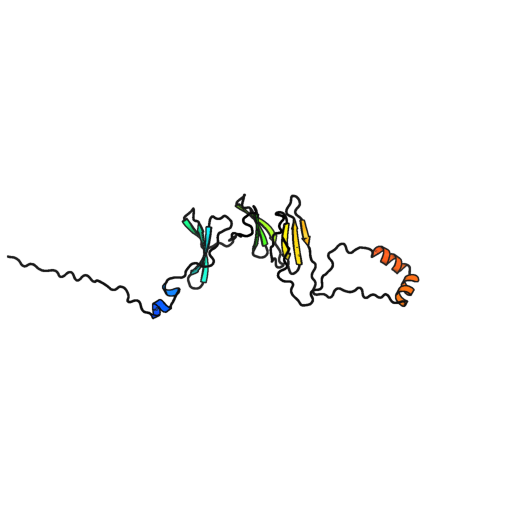G A N 1
ATOM 717 C CA . ARG A 1 88 ? -7.901 6.846 -5.879 1.00 92.31 88 ARG A CA 1
ATOM 718 C C . ARG A 1 88 ? -7.327 5.465 -5.632 1.00 92.31 88 ARG A C 1
ATOM 720 O O . ARG A 1 88 ? -8.117 4.548 -5.437 1.00 92.31 88 ARG A O 1
ATOM 727 N N . GLN A 1 89 ? -6.009 5.321 -5.595 1.00 94.19 89 GLN A N 1
ATOM 728 C CA . GLN A 1 89 ? -5.330 4.106 -5.137 1.00 94.19 89 GLN A CA 1
ATOM 729 C C . GLN A 1 89 ? -4.569 4.430 -3.855 1.00 94.19 89 GLN A C 1
ATOM 731 O O . GLN A 1 89 ? -3.723 5.315 -3.885 1.00 94.19 89 GLN A O 1
ATOM 736 N N . PHE A 1 90 ? -4.879 3.745 -2.757 1.00 94.50 90 PHE A N 1
ATOM 737 C CA . PHE A 1 90 ? -4.207 3.929 -1.472 1.00 94.50 90 PHE A CA 1
ATOM 738 C C . PHE A 1 90 ? -3.007 2.997 -1.361 1.00 94.50 90 PHE A C 1
ATOM 740 O O . PHE A 1 90 ? -3.025 1.893 -1.910 1.00 94.50 90 PHE A O 1
ATOM 747 N N . GLN A 1 91 ? -2.001 3.430 -0.615 1.00 94.44 91 GLN A N 1
ATOM 748 C CA . GLN A 1 91 ? -0.820 2.640 -0.300 1.00 94.44 91 GLN A CA 1
ATOM 749 C C . GLN A 1 91 ? -0.200 3.084 1.022 1.00 94.44 91 GLN A C 1
ATOM 751 O O . GLN A 1 91 ? -0.427 4.206 1.475 1.00 94.44 91 GLN A O 1
ATOM 756 N N . ILE A 1 92 ? 0.622 2.206 1.590 1.00 94.50 92 ILE A N 1
ATOM 757 C CA . ILE A 1 92 ? 1.507 2.523 2.706 1.00 94.50 92 ILE A CA 1
ATOM 758 C C . ILE A 1 92 ? 2.937 2.305 2.219 1.00 94.50 92 ILE A C 1
ATOM 760 O O . ILE A 1 92 ? 3.276 1.195 1.813 1.00 94.50 92 ILE A O 1
ATOM 764 N N . ILE A 1 93 ? 3.750 3.357 2.245 1.00 90.88 93 ILE A N 1
ATOM 765 C CA . ILE A 1 93 ? 5.193 3.310 1.965 1.00 90.88 93 ILE A CA 1
ATOM 766 C C . ILE A 1 93 ? 5.871 4.079 3.097 1.00 90.88 93 ILE A C 1
ATOM 768 O O . ILE A 1 93 ? 5.395 5.153 3.440 1.00 90.88 93 ILE A O 1
ATOM 772 N N . ASP A 1 94 ? 6.907 3.516 3.719 1.00 89.94 94 ASP A N 1
ATOM 773 C CA . ASP A 1 94 ? 7.679 4.162 4.797 1.00 89.94 94 ASP A CA 1
ATOM 774 C C . ASP A 1 94 ? 6.825 4.765 5.931 1.00 89.94 94 ASP A C 1
ATOM 776 O O . ASP A 1 94 ? 7.030 5.893 6.366 1.00 89.94 94 ASP A O 1
ATOM 780 N N . ASN A 1 95 ? 5.827 4.008 6.408 1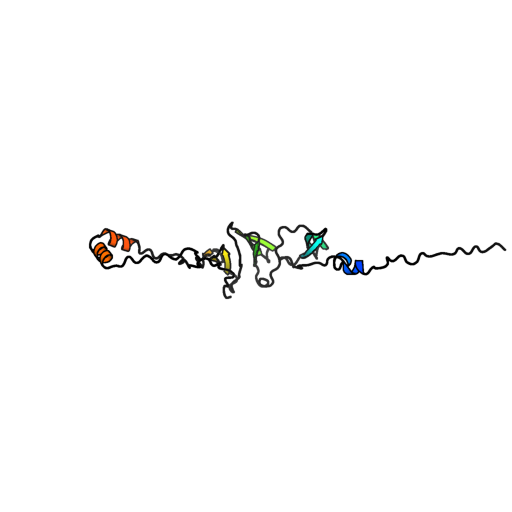.00 92.88 95 ASN A N 1
ATOM 781 C CA . ASN A 1 95 ? 4.836 4.454 7.403 1.00 92.88 95 ASN A CA 1
ATOM 782 C C . ASN A 1 95 ? 4.068 5.739 7.019 1.00 92.88 95 ASN A C 1
ATOM 784 O O . ASN A 1 95 ? 3.541 6.453 7.877 1.00 92.88 95 ASN A O 1
ATOM 788 N N . GLU A 1 96 ? 3.931 5.999 5.722 1.00 94.88 96 GLU A N 1
ATOM 789 C CA . GLU A 1 96 ? 3.077 7.036 5.162 1.00 94.88 96 GLU A CA 1
ATOM 790 C C . GLU A 1 96 ? 1.894 6.399 4.427 1.00 94.88 96 GLU A C 1
ATOM 792 O O . GLU A 1 96 ? 2.047 5.744 3.392 1.00 94.88 96 GLU A O 1
ATOM 797 N N . LEU A 1 97 ? 0.684 6.632 4.936 1.00 94.94 97 LEU A N 1
ATOM 798 C CA . LEU A 1 97 ? -0.553 6.357 4.221 1.00 94.94 97 LEU A CA 1
ATOM 799 C C . LEU A 1 97 ? -0.812 7.490 3.225 1.00 94.94 97 LEU A C 1
ATOM 801 O O . LEU A 1 97 ? -1.123 8.629 3.590 1.00 94.94 97 LEU A O 1
ATOM 805 N N . SER A 1 98 ? -0.730 7.157 1.943 1.00 94.44 98 SER A N 1
ATOM 806 C CA . SER A 1 98 ? -0.951 8.087 0.839 1.00 94.44 98 SER A CA 1
ATOM 807 C C . SER A 1 98 ? -1.898 7.496 -0.199 1.00 94.44 98 SER A C 1
ATOM 809 O O . SER A 1 98 ? -2.205 6.301 -0.196 1.00 94.44 98 SER A O 1
ATOM 811 N N . TYR A 1 99 ? -2.395 8.345 -1.095 1.00 93.88 99 TYR A N 1
ATOM 812 C CA . TYR A 1 99 ? -3.102 7.900 -2.284 1.00 93.88 99 TYR A CA 1
ATOM 813 C C . TYR A 1 99 ? -2.643 8.604 -3.544 1.00 93.88 99 TYR A C 1
ATOM 815 O O . TYR A 1 99 ? -2.299 9.784 -3.540 1.00 93.88 99 TYR A O 1
ATOM 823 N N . TRP A 1 100 ? -2.720 7.873 -4.647 1.00 94.56 100 TRP A N 1
ATOM 824 C CA . TRP A 1 100 ? -2.626 8.433 -5.981 1.00 94.56 100 TRP A CA 1
ATOM 825 C C . TRP A 1 100 ? -4.017 8.770 -6.506 1.00 94.56 100 TRP A C 1
ATOM 827 O O . TRP A 1 100 ? -4.875 7.888 -6.599 1.00 94.56 100 TRP A O 1
ATOM 837 N N . ASP A 1 101 ? -4.254 10.033 -6.855 1.00 93.56 101 ASP A N 1
ATOM 838 C CA . ASP A 1 101 ? -5.440 10.444 -7.602 1.00 93.56 101 ASP A CA 1
ATOM 839 C C . ASP A 1 101 ? -5.200 10.186 -9.094 1.00 93.56 101 ASP A C 1
ATOM 841 O O . ASP A 1 101 ? -4.461 10.916 -9.751 1.00 93.56 101 ASP A O 1
ATOM 845 N N . LYS A 1 102 ? -5.840 9.153 -9.650 1.00 90.75 102 LYS A N 1
ATOM 846 C CA . LYS A 1 102 ? -5.694 8.776 -11.065 1.00 90.75 102 LYS A CA 1
ATOM 847 C C . LYS A 1 102 ? -6.299 9.807 -12.019 1.00 90.75 102 LYS A C 1
ATOM 849 O O . LYS A 1 102 ? -5.930 9.832 -13.187 1.00 90.75 102 LYS A O 1
ATOM 854 N N . THR A 1 103 ? -7.223 10.647 -11.547 1.00 91.44 103 THR A N 1
ATOM 855 C CA . THR A 1 103 ? -7.854 11.685 -12.378 1.00 91.44 103 THR A CA 1
ATOM 856 C C . THR A 1 103 ? -6.970 12.918 -12.507 1.00 91.44 103 THR A C 1
ATOM 858 O O . THR A 1 103 ? -6.899 13.516 -13.577 1.00 91.44 103 THR A O 1
ATOM 861 N N . LYS A 1 104 ? -6.265 13.275 -11.429 1.00 92.06 104 LYS A N 1
ATOM 862 C CA . LYS A 1 104 ? -5.355 14.429 -11.385 1.00 92.06 104 LYS A CA 1
ATOM 863 C C . LYS A 1 104 ? -3.896 14.062 -11.638 1.00 92.06 104 LYS A C 1
ATOM 865 O O . LYS A 1 104 ? -3.096 14.945 -11.926 1.00 92.06 104 LYS A O 1
ATOM 870 N N . ASN A 1 105 ? -3.573 12.773 -11.570 1.00 89.94 105 ASN A N 1
ATOM 871 C CA . ASN A 1 105 ? -2.230 12.223 -11.693 1.00 89.94 105 ASN A CA 1
ATOM 872 C C . ASN A 1 105 ? -1.263 12.787 -10.632 1.00 89.94 105 ASN A C 1
ATOM 874 O O . ASN A 1 105 ? -0.153 13.212 -10.953 1.00 89.94 105 ASN A O 1
ATOM 878 N N . THR A 1 106 ? -1.719 12.828 -9.375 1.00 91.75 106 THR A N 1
ATOM 879 C CA . THR A 1 106 ? -0.995 13.416 -8.236 1.00 91.75 106 THR A CA 1
ATOM 880 C C . THR A 1 106 ? -1.032 12.515 -7.000 1.00 91.75 106 THR A C 1
ATOM 882 O O . THR A 1 106 ? -2.059 11.902 -6.697 1.00 91.75 106 THR A O 1
ATOM 885 N N . LYS A 1 107 ? 0.082 12.468 -6.254 1.00 92.38 107 LYS A N 1
ATOM 886 C CA . LYS A 1 107 ? 0.180 11.828 -4.931 1.00 92.38 107 LYS A CA 1
ATOM 887 C C . LYS A 1 107 ? -0.352 12.782 -3.862 1.00 92.38 107 LYS A C 1
ATOM 889 O O . LYS A 1 107 ? -0.053 13.974 -3.884 1.00 92.38 107 LYS A O 1
ATOM 894 N N . HIS A 1 108 ? -1.099 12.247 -2.907 1.00 93.12 108 HIS A N 1
ATOM 895 C CA . HIS A 1 108 ? -1.588 12.961 -1.736 1.00 93.12 108 HIS A CA 1
ATOM 896 C C . HIS A 1 108 ? -1.311 12.146 -0.478 1.00 93.12 108 HIS A C 1
ATOM 898 O O . HIS A 1 108 ? -1.692 10.979 -0.394 1.00 93.12 108 HIS A O 1
ATOM 904 N N . VAL A 1 109 ? -0.680 12.770 0.510 1.00 92.81 109 VAL A N 1
ATOM 905 C CA . VAL A 1 109 ? -0.456 12.169 1.827 1.00 92.81 109 VAL A CA 1
ATOM 906 C C . VAL A 1 109 ? -1.702 12.372 2.683 1.00 92.81 109 VAL A C 1
ATOM 908 O O . VAL A 1 109 ? -2.252 13.473 2.715 1.00 92.81 109 VAL A O 1
ATOM 911 N N . LEU A 1 110 ? -2.171 11.311 3.341 1.00 91.88 110 LEU A N 1
ATOM 912 C CA . LEU A 1 110 ? -3.289 11.380 4.288 1.00 91.88 110 LEU A CA 1
ATOM 913 C C . LEU A 1 110 ? -2.804 11.411 5.729 1.00 91.88 110 LEU A C 1
ATOM 915 O O . LEU A 1 110 ? -3.327 12.174 6.538 1.00 91.88 110 LEU A O 1
ATOM 919 N N . PHE A 1 111 ? -1.844 10.549 6.046 1.00 91.25 111 PHE A N 1
ATOM 920 C CA . PHE A 1 111 ? -1.405 10.313 7.409 1.00 91.25 111 PHE A CA 1
ATOM 921 C C . PHE A 1 111 ? -0.006 9.709 7.403 1.00 91.25 111 PHE A C 1
ATOM 923 O O . PHE A 1 111 ? 0.263 8.806 6.615 1.00 91.25 111 PHE A O 1
ATOM 930 N N . SER A 1 112 ? 0.863 10.172 8.293 1.00 92.81 112 SER A N 1
ATOM 931 C CA . SER A 1 112 ? 2.112 9.488 8.616 1.00 92.81 112 SER A CA 1
ATOM 932 C C . SER A 1 112 ? 2.188 9.271 10.118 1.00 92.81 112 SER A C 1
ATOM 934 O O . SER A 1 112 ? 1.580 10.006 10.901 1.00 92.81 112 SER A O 1
ATOM 936 N N . SER A 1 113 ? 2.907 8.231 10.518 1.00 90.88 113 SER A N 1
ATOM 937 C CA . SER A 1 113 ? 3.120 7.918 11.924 1.00 90.88 113 SER A CA 1
ATOM 938 C C . SER A 1 113 ? 4.500 7.315 12.131 1.00 90.88 113 SER A C 1
ATOM 940 O O . SER A 1 113 ? 5.022 6.623 11.263 1.00 90.88 113 SER A O 1
ATOM 942 N N . GLU A 1 114 ? 5.064 7.534 13.314 1.00 90.75 114 GLU A N 1
ATOM 943 C CA . GLU A 1 114 ? 6.252 6.809 13.781 1.00 90.75 114 GLU A CA 1
ATOM 944 C C . GLU A 1 114 ? 5.913 5.348 14.108 1.00 90.75 114 GLU A C 1
ATOM 946 O O . GLU A 1 114 ? 6.750 4.449 14.016 1.00 90.75 114 GLU A O 1
ATOM 951 N N . GLN A 1 115 ? 4.661 5.092 14.493 1.00 90.38 115 GLN A N 1
ATOM 952 C CA . GLN A 1 115 ? 4.182 3.745 14.756 1.00 90.38 115 GLN A CA 1
ATOM 953 C C . GLN A 1 115 ? 3.886 3.032 13.435 1.00 90.38 115 GLN A C 1
ATOM 955 O O . GLN A 1 115 ? 3.349 3.617 12.495 1.00 90.38 115 GLN A O 1
ATOM 960 N N . ARG A 1 116 ? 4.221 1.739 13.388 1.00 92.19 116 ARG A N 1
ATOM 961 C CA . ARG A 1 116 ? 4.093 0.901 12.194 1.00 92.19 116 ARG A CA 1
ATOM 962 C C . ARG A 1 116 ? 2.685 0.979 11.603 1.00 92.19 116 ARG A C 1
ATOM 964 O O . ARG A 1 116 ? 1.724 0.556 12.247 1.00 92.19 116 ARG A O 1
ATOM 971 N N . LEU A 1 117 ? 2.602 1.436 10.357 1.00 94.56 117 LEU A N 1
ATOM 972 C CA . LEU A 1 117 ? 1.403 1.347 9.531 1.00 94.56 117 LEU A CA 1
ATOM 973 C C . LEU A 1 117 ? 1.471 0.087 8.675 1.00 94.56 117 LEU A C 1
ATOM 975 O O . LEU A 1 117 ? 2.484 -0.201 8.038 1.00 94.56 117 LEU A O 1
ATOM 979 N N . SER A 1 118 ? 0.396 -0.694 8.658 1.00 93.75 118 SER A N 1
ATOM 980 C CA . SER A 1 118 ? 0.365 -1.935 7.888 1.00 93.75 118 SER A CA 1
ATOM 981 C C . SER A 1 118 ? -1.048 -2.354 7.503 1.00 93.75 118 SER A C 1
ATOM 983 O O . SER A 1 118 ? -2.028 -1.717 7.884 1.00 93.75 118 SER A O 1
ATOM 985 N N . ASN A 1 119 ? -1.139 -3.432 6.720 1.00 93.06 119 ASN A N 1
ATOM 986 C CA . ASN A 1 119 ? -2.389 -4.122 6.411 1.00 93.06 119 ASN A CA 1
ATOM 987 C C . ASN A 1 119 ? -3.504 -3.192 5.894 1.00 93.06 119 ASN A C 1
ATOM 989 O O . ASN A 1 119 ? -4.644 -3.225 6.360 1.00 93.06 119 ASN A O 1
ATOM 993 N N . LEU A 1 120 ? -3.143 -2.334 4.937 1.00 93.81 120 LEU A N 1
ATOM 994 C CA . LEU A 1 120 ? -4.095 -1.473 4.253 1.00 93.81 120 LEU A CA 1
ATOM 995 C C . LEU A 1 120 ? -5.107 -2.323 3.486 1.00 93.81 120 LEU A C 1
ATOM 997 O O . LEU A 1 120 ? -4.756 -3.107 2.605 1.00 93.81 120 LEU A O 1
ATOM 1001 N N . GLN A 1 121 ? -6.371 -2.096 3.792 1.00 92.25 121 GLN A N 1
ATOM 1002 C CA . GLN A 1 121 ? -7.518 -2.740 3.190 1.00 92.25 121 GLN A CA 1
ATOM 1003 C C . GLN A 1 121 ? -8.517 -1.683 2.751 1.00 92.25 121 GLN A C 1
ATOM 1005 O O . GLN A 1 121 ? -8.642 -0.605 3.334 1.00 92.25 121 GLN A O 1
ATOM 1010 N N . ARG A 1 122 ? -9.265 -2.011 1.708 1.00 88.62 122 ARG A N 1
ATOM 1011 C CA . ARG A 1 122 ? -10.365 -1.185 1.231 1.00 88.62 122 ARG A CA 1
ATOM 1012 C C . ARG A 1 122 ? -11.659 -1.961 1.427 1.00 88.62 122 ARG A C 1
ATOM 1014 O O . ARG A 1 122 ? -11.722 -3.120 1.026 1.00 88.62 122 ARG A O 1
ATOM 1021 N N . GLY A 1 123 ? -12.660 -1.328 2.038 1.00 81.75 123 GLY A N 1
ATOM 1022 C CA . GLY A 1 123 ? -14.000 -1.910 2.147 1.00 81.75 123 GLY A CA 1
ATOM 1023 C C . GLY A 1 123 ? -14.748 -1.877 0.809 1.00 81.75 123 GLY A C 1
ATOM 1024 O O . GLY A 1 123 ? -14.277 -1.269 -0.156 1.00 81.75 123 GLY A O 1
ATOM 1025 N N . ALA A 1 124 ? -15.935 -2.491 0.732 1.00 78.12 124 ALA A N 1
ATOM 1026 C CA . ALA A 1 124 ? -16.773 -2.364 -0.465 1.00 78.12 124 ALA A CA 1
ATOM 1027 C C . ALA A 1 124 ? -17.227 -0.917 -0.720 1.00 78.12 124 ALA A C 1
ATOM 1029 O O . ALA A 1 124 ? -17.394 -0.515 -1.875 1.00 78.12 124 ALA A O 1
ATOM 1030 N N . ASP A 1 125 ? -17.395 -0.113 0.335 1.00 82.38 125 ASP A N 1
ATOM 1031 C CA . ASP A 1 125 ? -17.633 1.317 0.179 1.00 82.38 125 ASP A CA 1
ATOM 1032 C C . ASP A 1 125 ? -16.337 2.037 -0.226 1.00 82.38 125 ASP A C 1
ATOM 1034 O O . ASP A 1 125 ? -15.330 2.035 0.484 1.00 82.38 125 ASP A O 1
ATOM 1038 N N . LYS A 1 126 ? -16.390 2.730 -1.368 1.00 83.31 126 LYS A N 1
ATOM 1039 C CA . LYS A 1 126 ? -15.303 3.553 -1.919 1.00 83.31 126 LYS A CA 1
ATOM 1040 C C . LYS A 1 126 ? -14.776 4.618 -0.948 1.00 83.31 126 LYS A C 1
ATOM 1042 O O . LYS A 1 126 ? -13.668 5.114 -1.161 1.00 83.31 126 LYS A O 1
ATOM 1047 N N . ASN A 1 127 ? -15.576 4.994 0.047 1.00 88.19 127 ASN A N 1
ATOM 1048 C CA . ASN A 1 127 ? -15.260 6.030 1.019 1.00 88.19 127 ASN A CA 1
ATOM 1049 C C . ASN A 1 127 ? -14.623 5.483 2.302 1.00 88.19 127 ASN A C 1
ATOM 1051 O O . ASN A 1 127 ? -14.273 6.277 3.164 1.00 88.19 127 ASN A O 1
ATOM 1055 N N . HIS A 1 128 ? -14.456 4.170 2.453 1.00 91.00 128 HIS A N 1
ATOM 1056 C CA . HIS A 1 128 ? -13.926 3.581 3.679 1.00 91.00 128 HIS A CA 1
ATOM 1057 C C . HIS A 1 128 ? -12.651 2.794 3.386 1.00 91.00 128 HIS A C 1
ATOM 1059 O O . HIS A 1 128 ? -12.608 1.923 2.511 1.00 91.00 128 HIS A O 1
ATOM 1065 N N . ILE A 1 129 ? -11.597 3.108 4.131 1.00 94.00 129 ILE A N 1
ATOM 1066 C CA . ILE A 1 129 ? -10.365 2.321 4.148 1.00 94.00 129 ILE A CA 1
ATOM 1067 C C . ILE A 1 129 ? -10.042 1.915 5.572 1.00 94.00 129 ILE A C 1
ATOM 1069 O O . ILE A 1 129 ? -10.356 2.632 6.520 1.00 94.00 129 ILE A O 1
ATOM 1073 N N . TYR A 1 130 ? -9.386 0.775 5.699 1.00 94.69 130 TYR A N 1
ATOM 1074 C CA . TYR A 1 130 ? -8.988 0.207 6.969 1.00 94.69 130 TYR A CA 1
ATOM 1075 C C . TYR A 1 130 ? -7.492 -0.053 6.944 1.00 94.69 130 TYR A C 1
ATOM 1077 O O . TYR A 1 130 ? -6.938 -0.410 5.908 1.00 94.69 130 TYR A O 1
ATOM 1085 N N . PHE A 1 131 ? -6.819 0.147 8.062 1.00 94.81 131 PHE A N 1
ATOM 1086 C CA . PHE A 1 131 ? -5.396 -0.145 8.188 1.00 94.81 131 PHE A CA 1
ATOM 1087 C C . PHE A 1 131 ? -5.068 -0.446 9.642 1.00 94.81 131 PHE A C 1
ATOM 1089 O O . PHE A 1 131 ? -5.809 -0.066 10.549 1.00 94.81 131 PHE A O 1
ATOM 1096 N N . GLN A 1 132 ? -3.955 -1.133 9.862 1.00 94.50 132 GLN A N 1
ATOM 1097 C CA . GLN A 1 132 ? -3.428 -1.357 11.198 1.00 94.50 132 GLN A CA 1
ATOM 1098 C C . GLN A 1 132 ? -2.389 -0.293 11.542 1.00 94.50 132 GLN A C 1
ATOM 1100 O O . GLN A 1 132 ? -1.495 -0.009 10.740 1.00 94.50 132 GLN A O 1
ATOM 1105 N N . LEU A 1 133 ? -2.507 0.270 12.742 1.00 93.00 133 LEU A N 1
ATOM 1106 C CA . LEU A 1 133 ? -1.513 1.138 13.363 1.00 93.00 133 LEU A CA 1
ATOM 1107 C C . LEU A 1 133 ? -1.047 0.448 14.649 1.00 93.00 133 LEU A C 1
ATOM 1109 O O . LEU A 1 133 ? -1.792 0.362 15.624 1.00 93.00 133 LEU A O 1
ATOM 1113 N N . GLY A 1 134 ? 0.171 -0.094 14.629 1.00 90.62 134 GLY A N 1
ATOM 1114 C CA . GLY A 1 134 ? 0.569 -1.104 15.610 1.00 90.62 134 GLY A CA 1
ATOM 1115 C C . GLY A 1 134 ? -0.300 -2.354 15.475 1.00 90.62 134 GLY A C 1
ATOM 1116 O O . GLY A 1 134 ? -0.403 -2.905 14.379 1.00 90.62 134 GLY A O 1
ATOM 1117 N N . ASP A 1 135 ? -0.937 -2.761 16.571 1.00 89.81 135 ASP A N 1
ATOM 1118 C CA . ASP A 1 135 ? -1.810 -3.942 16.615 1.00 89.81 135 ASP A CA 1
ATOM 1119 C C . ASP A 1 135 ? -3.276 -3.608 16.310 1.00 89.81 135 ASP A C 1
ATOM 1121 O O . ASP A 1 135 ? -4.060 -4.480 15.925 1.00 89.81 135 ASP A O 1
ATOM 1125 N N . ASP A 1 136 ? -3.648 -2.335 16.443 1.00 92.25 136 ASP A N 1
ATOM 1126 C CA . ASP A 1 136 ? -5.032 -1.896 16.369 1.00 92.25 136 ASP A CA 1
ATOM 1127 C C . ASP A 1 136 ? -5.495 -1.588 14.953 1.00 92.25 136 ASP A C 1
ATOM 1129 O O . ASP A 1 136 ? -4.764 -1.041 14.127 1.00 92.25 136 ASP A O 1
ATOM 1133 N N . LEU A 1 137 ? -6.760 -1.914 14.694 1.00 93.88 137 LEU A N 1
ATOM 1134 C CA . LEU A 1 137 ? -7.449 -1.613 13.455 1.00 93.88 137 LEU A CA 1
ATOM 1135 C C . LEU A 1 137 ? -8.066 -0.217 13.515 1.00 93.88 137 LEU A C 1
ATOM 1137 O O . LEU A 1 137 ? -8.832 0.115 14.425 1.00 93.88 137 LEU A O 1
ATOM 1141 N N . PHE A 1 138 ? -7.790 0.563 12.481 1.00 94.06 138 PHE A N 1
ATOM 1142 C CA . PHE A 1 138 ? -8.350 1.884 12.262 1.00 94.06 138 PHE A CA 1
ATOM 1143 C C . PHE A 1 138 ? -9.165 1.906 10.974 1.00 94.06 138 PHE A C 1
ATOM 1145 O O . PHE A 1 138 ? -8.831 1.247 9.991 1.00 94.06 138 PHE A O 1
ATOM 1152 N N . GLU A 1 139 ? -10.231 2.695 10.991 1.00 93.50 139 GLU A N 1
ATOM 1153 C CA . GLU A 1 139 ? -11.071 3.042 9.856 1.00 93.50 139 GLU A CA 1
ATOM 1154 C C . GLU A 1 139 ? -10.872 4.519 9.519 1.00 93.50 139 GLU A C 1
ATOM 1156 O O . GLU A 1 139 ? -10.934 5.390 10.390 1.00 93.50 139 GLU A O 1
ATOM 1161 N N . TRP A 1 140 ? -10.696 4.814 8.238 1.00 93.38 140 TRP A N 1
ATOM 1162 C CA . TRP A 1 140 ? -10.713 6.172 7.724 1.00 93.38 140 TRP A CA 1
ATOM 1163 C C . TRP A 1 140 ? -11.912 6.366 6.804 1.00 93.38 140 TRP A C 1
ATOM 1165 O O . TRP A 1 140 ? -11.977 5.799 5.711 1.00 93.38 140 TRP A O 1
ATOM 1175 N N . CYS A 1 141 ? -12.834 7.226 7.232 1.00 91.50 141 CYS A N 1
ATOM 1176 C CA . CYS A 1 141 ? -13.979 7.653 6.439 1.00 91.50 141 CYS A CA 1
ATOM 1177 C C . CYS A 1 141 ? -13.576 8.851 5.573 1.00 91.50 141 CYS A C 1
ATOM 1179 O O . CYS A 1 141 ? -13.214 9.917 6.076 1.00 91.50 141 CYS A O 1
ATOM 1181 N N . LEU A 1 142 ? -13.637 8.676 4.261 1.00 86.00 142 LEU A N 1
ATOM 1182 C CA . LEU A 1 142 ? -13.247 9.627 3.232 1.00 86.00 142 LEU A CA 1
ATOM 1183 C C . LEU A 1 142 ? -14.508 10.321 2.704 1.00 86.00 142 LEU A C 1
ATOM 1185 O O . LEU A 1 142 ? -15.243 9.781 1.884 1.00 86.00 142 LEU A O 1
ATOM 1189 N N . GLY A 1 143 ? -14.755 11.539 3.172 1.00 81.44 143 GLY A N 1
ATOM 1190 C CA . GLY A 1 143 ? -15.876 12.377 2.744 1.00 81.44 143 GLY A CA 1
ATOM 1191 C C . GLY A 1 143 ? -15.520 13.857 2.844 1.00 81.44 143 GLY A C 1
ATOM 1192 O O . GLY A 1 143 ? -14.345 14.203 2.941 1.00 81.44 143 GLY A O 1
ATOM 1193 N N . GLU A 1 144 ? -16.527 14.733 2.846 1.00 76.19 144 GLU A N 1
ATOM 1194 C CA . GLU A 1 144 ? -16.325 16.177 3.069 1.00 76.19 144 GLU A CA 1
ATOM 1195 C C . GLU A 1 144 ? -15.704 16.463 4.442 1.00 76.19 144 GLU A C 1
ATOM 1197 O O . GLU A 1 144 ? -14.851 17.335 4.580 1.00 76.19 144 GLU A O 1
ATOM 1202 N N . GLN A 1 145 ? -16.094 15.677 5.447 1.00 80.94 145 GLN A N 1
ATOM 1203 C CA . GLN A 1 145 ? -15.461 15.642 6.758 1.00 80.94 145 GLN A CA 1
ATOM 1204 C C . GLN A 1 145 ? -14.792 14.285 6.927 1.00 80.94 145 GLN A C 1
ATOM 1206 O O . GLN A 1 145 ? -15.453 13.290 7.233 1.00 80.94 145 GLN A O 1
ATOM 1211 N N . SER A 1 146 ? -13.481 14.238 6.702 1.00 84.56 146 SER A N 1
ATOM 1212 C CA . SER A 1 146 ? -12.709 13.026 6.942 1.00 84.56 146 SER A CA 1
ATOM 1213 C C . SER A 1 146 ? -12.655 12.718 8.432 1.00 84.56 146 SER A C 1
ATOM 1215 O O . SER A 1 146 ? -12.339 13.602 9.232 1.00 84.56 146 SER A O 1
ATOM 1217 N N . LYS A 1 147 ? -12.936 11.470 8.802 1.00 89.12 147 LYS A N 1
ATOM 1218 C CA . LYS A 1 147 ? -12.893 11.015 10.195 1.00 89.12 147 LYS A CA 1
ATOM 1219 C C . LYS A 1 147 ? -12.025 9.773 10.294 1.00 89.12 147 LYS A C 1
ATOM 1221 O O . LYS A 1 147 ? -12.239 8.819 9.552 1.00 89.12 147 LYS A O 1
ATOM 1226 N N . LEU A 1 148 ? -11.074 9.808 11.220 1.00 91.25 148 LEU A N 1
ATOM 1227 C CA . LEU A 1 148 ? -10.297 8.649 11.634 1.00 91.25 148 LEU A CA 1
ATOM 1228 C C . LEU A 1 148 ? -10.958 8.057 12.878 1.00 91.25 148 LEU A C 1
ATOM 1230 O O . LEU A 1 148 ? -11.197 8.772 13.851 1.00 91.25 148 LEU A O 1
ATOM 1234 N N . LYS A 1 149 ? -11.268 6.765 12.833 1.00 91.06 149 LYS A N 1
ATOM 1235 C CA . LYS A 1 149 ? -11.922 6.037 13.914 1.00 91.06 149 LYS A CA 1
ATOM 1236 C C . LYS A 1 149 ? -11.107 4.796 14.253 1.00 91.06 149 LYS A C 1
ATOM 1238 O O . LYS A 1 149 ? -10.847 3.967 13.391 1.00 91.06 149 LYS A O 1
ATOM 1243 N N . GLN A 1 150 ? -10.739 4.648 15.518 1.00 91.94 150 GLN A N 1
ATOM 1244 C CA . GLN A 1 150 ? -10.200 3.390 16.021 1.00 91.94 150 GLN A CA 1
ATOM 1245 C C . GLN A 1 150 ? -11.345 2.376 16.161 1.00 91.94 150 GLN A C 1
ATOM 1247 O O . GLN A 1 150 ? -12.447 2.735 16.584 1.00 91.94 150 GLN A O 1
ATOM 1252 N N . ILE A 1 151 ? -11.113 1.128 15.764 1.00 91.69 151 ILE A N 1
ATOM 1253 C CA . ILE A 1 151 ? -12.121 0.056 15.794 1.00 91.69 151 ILE A CA 1
ATOM 1254 C C . ILE A 1 151 ? -11.822 -0.948 16.906 1.00 91.69 151 ILE A C 1
ATOM 1256 O O . ILE A 1 151 ? -12.748 -1.471 17.525 1.00 91.69 151 ILE A O 1
ATOM 1260 N N . THR A 1 152 ? -10.544 -1.194 17.189 1.00 91.81 152 THR A N 1
ATOM 1261 C CA . THR A 1 152 ? -10.091 -2.132 18.225 1.00 91.81 152 THR A CA 1
ATOM 1262 C C . THR A 1 152 ? -9.164 -1.440 19.212 1.00 91.81 152 THR A C 1
ATOM 1264 O O . THR A 1 152 ? -8.568 -0.424 18.879 1.00 91.81 152 THR A O 1
ATOM 1267 N N . ASN A 1 153 ? -9.051 -1.986 20.420 1.00 91.44 153 ASN A N 1
ATOM 1268 C CA . ASN A 1 153 ? -8.113 -1.529 21.444 1.00 91.44 153 ASN A CA 1
ATOM 1269 C C . ASN A 1 153 ? -7.449 -2.763 22.068 1.00 91.44 153 ASN A C 1
ATOM 1271 O O . ASN A 1 153 ? -7.915 -3.280 23.083 1.00 91.44 153 ASN A O 1
ATOM 1275 N N . PHE A 1 154 ? -6.446 -3.323 21.403 1.00 90.00 154 PHE A N 1
ATOM 1276 C CA . PHE A 1 154 ? -5.734 -4.505 21.870 1.00 90.00 154 PHE A CA 1
ATOM 1277 C C . PHE A 1 154 ? -4.712 -4.139 22.943 1.00 90.00 154 PHE A C 1
ATOM 1279 O O . PHE A 1 154 ? -4.038 -3.112 22.884 1.00 90.00 154 PHE A O 1
ATOM 1286 N N . THR A 1 155 ? -4.586 -4.994 23.956 1.00 87.50 155 THR A N 1
ATOM 1287 C CA . THR A 1 155 ? -3.618 -4.791 25.031 1.00 87.50 155 THR A CA 1
ATOM 1288 C C . THR A 1 155 ? -2.992 -6.100 25.489 1.00 87.50 155 THR A C 1
ATOM 1290 O O . THR A 1 155 ? -3.650 -7.131 25.612 1.00 87.50 155 THR A O 1
ATOM 1293 N N . ASN A 1 156 ? -1.706 -6.036 25.820 1.00 83.50 156 ASN A N 1
ATOM 1294 C CA . ASN A 1 156 ? -0.968 -7.108 26.483 1.00 83.50 156 ASN A CA 1
ATOM 1295 C C . ASN A 1 156 ? -1.095 -7.060 28.014 1.00 83.50 156 ASN A C 1
ATOM 1297 O O . ASN A 1 156 ? -0.491 -7.866 28.721 1.00 83.50 156 ASN A O 1
ATOM 1301 N N . LYS A 1 157 ? -1.863 -6.111 28.561 1.00 81.62 157 LYS A N 1
ATOM 1302 C CA . LYS A 1 157 ? -2.153 -6.059 29.992 1.00 81.62 157 LYS A CA 1
ATOM 1303 C C . LYS A 1 157 ? -3.429 -6.843 30.257 1.00 81.62 157 LYS A C 1
ATOM 1305 O O . LYS A 1 157 ? -4.424 -6.591 29.579 1.00 81.62 157 LYS A O 1
ATOM 1310 N N . PRO A 1 158 ? -3.441 -7.761 31.240 1.00 75.12 158 PRO A N 1
ATOM 1311 C CA . PRO A 1 158 ? -4.676 -8.415 31.619 1.00 75.12 158 PRO A CA 1
ATOM 1312 C C . PRO A 1 158 ? -5.695 -7.331 31.938 1.00 75.12 158 PRO A C 1
ATOM 1314 O O . PRO A 1 158 ? -5.400 -6.424 32.722 1.00 75.12 158 PRO A O 1
ATOM 1317 N N . ASN A 1 159 ? -6.874 -7.423 31.320 1.00 67.19 159 ASN A N 1
ATOM 1318 C CA . ASN A 1 159 ? -7.986 -6.554 31.668 1.00 67.19 159 ASN A CA 1
ATOM 1319 C C . ASN A 1 159 ? -8.134 -6.625 33.184 1.00 67.19 159 ASN A C 1
ATOM 1321 O O . ASN A 1 159 ? -8.347 -7.717 33.727 1.00 67.19 159 ASN A O 1
ATOM 1325 N N . SER A 1 160 ? -7.965 -5.493 33.872 1.00 58.09 160 SER A N 1
ATOM 1326 C CA . SER A 1 160 ? -8.264 -5.439 35.289 1.00 58.09 160 SER A CA 1
ATOM 1327 C C . SER A 1 160 ? -9.746 -5.764 35.393 1.00 58.09 160 SER A C 1
ATOM 1329 O O . SER A 1 160 ? -10.621 -4.937 35.146 1.00 58.09 160 SER A O 1
ATOM 1331 N N . LYS A 1 161 ? -10.070 -7.011 35.751 1.00 50.84 161 LYS A N 1
ATOM 1332 C CA . LYS A 1 161 ? -11.327 -7.231 36.446 1.00 50.84 161 LYS A CA 1
ATOM 1333 C C . LYS A 1 161 ? -11.249 -6.233 37.587 1.00 50.84 161 LYS A C 1
ATOM 1335 O O . LYS A 1 161 ? -10.300 -6.330 38.370 1.00 50.84 161 LYS A O 1
ATOM 1340 N N . LYS A 1 162 ? -12.167 -5.255 37.643 1.00 51.12 162 LYS A N 1
ATOM 1341 C CA . LYS A 1 162 ? -12.437 -4.555 38.901 1.00 51.12 162 LYS A CA 1
ATOM 1342 C C . LYS A 1 162 ? -12.476 -5.683 39.914 1.00 51.12 162 LYS A C 1
ATOM 1344 O O . LYS A 1 162 ? -13.277 -6.608 39.766 1.00 51.12 162 LYS A O 1
ATOM 1349 N N . GLN A 1 163 ? -11.472 -5.723 40.785 1.00 42.25 163 GLN A N 1
ATOM 1350 C CA . GLN A 1 163 ? -11.415 -6.725 41.823 1.00 42.25 163 GLN A CA 1
ATOM 1351 C C . GLN A 1 163 ? -12.698 -6.448 42.573 1.00 42.25 163 GLN A C 1
ATOM 1353 O O . GLN A 1 163 ? -12.833 -5.364 43.139 1.00 42.25 163 GLN A O 1
ATOM 1358 N N . ASN A 1 164 ? -13.693 -7.316 42.393 1.00 47.25 164 ASN A N 1
ATOM 1359 C CA . ASN A 1 164 ? -14.992 -7.088 42.973 1.00 47.25 164 ASN A CA 1
ATOM 1360 C C . ASN A 1 164 ? -14.724 -7.199 44.468 1.00 47.25 164 ASN A C 1
ATOM 1362 O O . ASN A 1 164 ? -14.651 -8.295 45.014 1.00 47.25 164 ASN A O 1
ATOM 1366 N N . MET A 1 165 ? -14.502 -6.059 45.120 1.00 47.50 165 MET A N 1
ATOM 1367 C CA . MET A 1 165 ? -14.541 -5.943 46.567 1.00 47.50 165 MET A CA 1
ATOM 1368 C C . MET A 1 165 ? -16.005 -6.028 47.019 1.00 47.50 165 MET A C 1
ATOM 1370 O O . MET A 1 165 ? -16.367 -5.463 48.032 1.00 47.50 165 MET A O 1
ATOM 1374 N N . GLU A 1 166 ? -16.870 -6.721 46.278 1.00 54.25 166 GLU A N 1
ATOM 1375 C CA . GLU A 1 166 ? -18.236 -7.032 46.666 1.00 54.25 166 GLU A CA 1
ATOM 1376 C C . GLU A 1 166 ? -18.174 -8.218 47.630 1.00 54.25 166 GLU A C 1
ATOM 1378 O O . GLU A 1 166 ? -18.294 -9.388 47.268 1.00 54.25 166 GLU A O 1
ATOM 1383 N N . GLY A 1 167 ? -17.876 -7.894 48.883 1.00 63.09 167 GLY A N 1
ATOM 1384 C CA . GLY A 1 167 ? -18.119 -8.755 50.026 1.00 63.09 167 GLY A CA 1
ATOM 1385 C C . GLY A 1 167 ? -19.061 -8.044 50.988 1.00 63.09 167 GLY A C 1
ATOM 1386 O O . GLY A 1 167 ? -19.071 -6.819 51.052 1.00 63.09 167 GLY A O 1
ATOM 1387 N N . TYR A 1 168 ? -19.786 -8.812 51.800 1.00 66.12 168 TYR A N 1
ATOM 1388 C CA . TYR A 1 168 ? -20.749 -8.300 52.787 1.00 66.12 168 TYR A CA 1
ATOM 1389 C C . TYR A 1 168 ? -20.209 -7.136 53.646 1.00 66.12 168 TYR A C 1
ATOM 1391 O O . TYR A 1 168 ? -20.918 -6.184 53.947 1.00 66.12 168 TYR A O 1
ATOM 1399 N N . LEU A 1 169 ? -18.921 -7.177 54.000 1.00 68.88 169 LEU A N 1
ATOM 1400 C CA . LEU A 1 169 ? -18.238 -6.126 54.763 1.00 68.88 169 LEU A CA 1
ATOM 1401 C C . LEU A 1 169 ? -18.074 -4.801 53.999 1.00 68.88 169 LEU A C 1
ATOM 1403 O O . LEU A 1 169 ? -18.105 -3.738 54.614 1.00 68.88 169 LEU A O 1
ATOM 1407 N N . PHE A 1 170 ? -17.895 -4.853 52.681 1.00 65.94 170 PHE A N 1
ATOM 1408 C CA . PHE A 1 170 ? -17.797 -3.664 51.835 1.00 65.94 170 PHE A CA 1
ATOM 1409 C C . PHE A 1 170 ? -19.167 -3.004 51.660 1.00 65.94 170 PHE A C 1
ATOM 1411 O O . PHE A 1 170 ? -19.272 -1.785 51.778 1.00 65.94 170 PHE A O 1
ATOM 1418 N N . ASP A 1 171 ? -20.224 -3.805 51.498 1.00 68.94 171 ASP A N 1
ATOM 1419 C CA . ASP A 1 171 ? -21.605 -3.310 51.438 1.00 68.94 171 ASP A CA 1
ATOM 1420 C C . ASP A 1 171 ? -22.013 -2.627 52.752 1.00 68.94 171 ASP A C 1
ATOM 1422 O O . ASP A 1 171 ? -22.581 -1.535 52.738 1.00 68.94 171 ASP A O 1
ATOM 1426 N N . GLN A 1 172 ? -21.623 -3.204 53.895 1.00 70.12 172 GLN A N 1
ATOM 1427 C CA . GLN A 1 172 ? -21.820 -2.578 55.206 1.00 70.12 172 GLN A CA 1
ATOM 1428 C C . GLN A 1 172 ? -21.052 -1.257 55.354 1.00 70.12 172 GLN A C 1
ATOM 1430 O O . GLN A 1 172 ? -21.584 -0.286 55.888 1.00 70.12 172 GLN A O 1
ATOM 1435 N N . GLN A 1 173 ? -19.803 -1.187 54.881 1.00 63.84 173 GLN A N 1
ATOM 1436 C CA . GLN A 1 173 ? -19.043 0.068 54.897 1.00 63.84 173 GLN A CA 1
ATOM 1437 C C . GLN A 1 173 ? -19.667 1.124 53.979 1.00 63.84 173 GLN A C 1
ATOM 1439 O O . GLN A 1 173 ? -19.694 2.302 54.327 1.00 63.84 173 GLN A O 1
ATOM 1444 N N . LYS A 1 174 ? -20.213 0.720 52.833 1.00 67.44 174 LYS A N 1
ATOM 1445 C CA . LYS A 1 174 ? -20.886 1.615 51.890 1.00 67.44 174 LYS A CA 1
ATOM 1446 C C . LYS A 1 174 ? -22.164 2.225 52.470 1.00 67.44 174 LYS A C 1
ATOM 1448 O O . LYS A 1 174 ? -22.413 3.408 52.258 1.00 67.44 174 LYS A O 1
ATOM 1453 N N . GLU A 1 175 ? -22.939 1.449 53.228 1.00 67.12 175 GLU A N 1
ATOM 1454 C CA . GLU A 1 175 ? -24.149 1.928 53.912 1.00 67.12 175 GLU A CA 1
ATOM 1455 C C . GLU A 1 175 ? -23.827 2.954 55.014 1.00 67.12 175 GLU A C 1
ATOM 1457 O O . GLU A 1 175 ? -24.578 3.904 55.229 1.00 67.12 175 GLU A O 1
ATOM 1462 N N . LEU A 1 176 ? -22.675 2.807 55.676 1.00 73.12 176 LEU A N 1
ATOM 1463 C CA . LEU A 1 176 ? -22.264 3.652 56.802 1.00 73.12 176 LEU A CA 1
ATOM 1464 C C . LEU A 1 176 ? -21.608 4.985 56.399 1.00 73.12 176 LEU A C 1
ATOM 1466 O O . LEU A 1 176 ? -21.531 5.892 57.228 1.00 73.12 176 LEU A O 1
ATOM 1470 N N . PHE A 1 177 ? -21.133 5.135 55.158 1.00 74.38 177 PHE A N 1
ATOM 1471 C CA . PHE A 1 177 ? -20.403 6.328 54.719 1.00 74.38 177 PHE A CA 1
ATOM 1472 C C . PHE A 1 177 ? -20.996 6.935 53.435 1.00 74.38 177 PHE A C 1
ATOM 1474 O O . PHE A 1 177 ? -20.766 6.441 52.332 1.00 74.38 177 PHE A O 1
ATOM 1481 N N . GLU A 1 178 ? -21.639 8.108 53.550 1.00 59.28 178 GLU A N 1
ATOM 1482 C CA . GLU A 1 178 ? -22.168 8.897 52.412 1.00 59.28 178 GLU A CA 1
ATOM 1483 C C . GLU A 1 178 ? -21.118 9.259 51.340 1.00 59.28 178 GLU A C 1
ATOM 1485 O O . GLU A 1 178 ? -21.441 9.646 50.215 1.00 59.28 178 GLU A O 1
ATOM 1490 N N . TYR A 1 179 ? -19.835 9.176 51.691 1.00 60.56 179 TYR A N 1
ATOM 1491 C CA . TYR A 1 179 ? -18.729 9.449 50.780 1.00 60.56 179 TYR A CA 1
ATOM 1492 C C . TYR A 1 179 ? -18.680 8.456 49.606 1.00 60.56 179 TYR A C 1
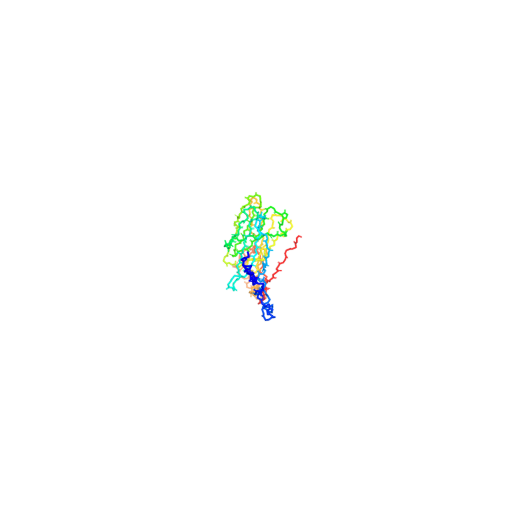ATOM 1494 O O . TYR A 1 179 ? -18.390 8.864 48.481 1.00 60.56 179 TYR A O 1
ATOM 1502 N N . PHE A 1 180 ? -19.010 7.177 49.831 1.00 54.12 180 PHE A N 1
ATOM 1503 C CA . PHE A 1 180 ? -18.994 6.158 48.773 1.00 54.12 180 PHE A CA 1
ATOM 1504 C C . PHE A 1 180 ? -20.230 6.227 47.873 1.00 54.12 180 PHE A C 1
ATOM 1506 O O . PHE A 1 180 ? -20.107 6.065 46.662 1.00 54.12 180 PHE A O 1
ATOM 1513 N N . SER A 1 181 ? -21.400 6.570 48.420 1.00 57.69 181 SER A N 1
ATOM 1514 C CA . SER A 1 181 ? -22.627 6.745 47.631 1.00 57.69 181 SER A CA 1
ATOM 1515 C C . SER A 1 181 ? -22.563 7.952 46.687 1.00 57.69 181 SER A C 1
ATOM 1517 O O . SER A 1 181 ? -23.099 7.892 45.582 1.00 57.69 181 SER A O 1
ATOM 1519 N N . LYS A 1 182 ? -21.844 9.022 47.059 1.00 55.41 182 LYS A N 1
ATOM 1520 C CA . LYS A 1 182 ? -21.550 10.148 46.149 1.00 55.41 182 LYS A CA 1
ATOM 1521 C C . LYS A 1 182 ? -20.514 9.808 45.079 1.00 55.41 182 LYS A C 1
ATOM 1523 O O . LYS A 1 182 ? -20.570 10.382 43.996 1.00 55.41 182 LYS A O 1
ATOM 1528 N N . LYS A 1 183 ? -19.575 8.904 45.374 1.00 53.69 183 LYS A N 1
ATOM 1529 C CA . LYS A 1 183 ? -18.545 8.482 44.419 1.00 53.69 183 LYS A CA 1
ATOM 1530 C C . LYS A 1 183 ? -19.154 7.623 43.311 1.00 53.69 183 LYS A C 1
ATOM 1532 O O . LYS A 1 183 ? -18.910 7.925 42.156 1.00 53.69 183 LYS A O 1
ATOM 1537 N N . ASP A 1 184 ? -20.030 6.674 43.639 1.00 53.19 184 ASP A N 1
ATOM 1538 C CA . ASP A 1 184 ? -20.703 5.829 42.638 1.00 53.19 184 ASP A CA 1
ATOM 1539 C C . ASP A 1 184 ? -21.646 6.612 41.716 1.00 53.19 184 ASP A C 1
ATOM 1541 O O . ASP A 1 184 ? -21.733 6.310 40.532 1.00 53.19 184 ASP A O 1
ATOM 1545 N N . ALA A 1 185 ? -22.310 7.653 42.229 1.00 51.91 185 ALA 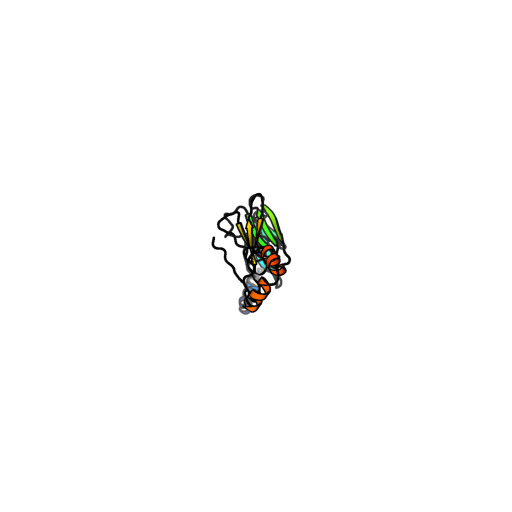A N 1
ATOM 1546 C CA . ALA A 1 185 ? -23.130 8.552 41.413 1.00 51.91 185 ALA A CA 1
ATOM 1547 C C . ALA A 1 185 ? -22.299 9.457 40.476 1.00 51.91 185 ALA A C 1
ATOM 1549 O O . ALA A 1 185 ? -22.845 10.020 39.530 1.00 51.91 185 ALA A O 1
ATOM 1550 N N . ALA A 1 186 ? -20.998 9.616 40.745 1.00 49.03 186 ALA A N 1
ATOM 1551 C CA . ALA A 1 186 ? -20.049 10.328 39.886 1.00 49.03 186 ALA A CA 1
ATOM 1552 C C . ALA A 1 186 ? -19.240 9.378 38.979 1.00 49.03 186 ALA A C 1
ATOM 1554 O O . ALA A 1 186 ? -18.767 9.805 37.932 1.00 49.03 186 ALA A O 1
ATOM 1555 N N . ASP A 1 187 ? -19.101 8.102 39.358 1.00 45.47 187 ASP A N 1
ATOM 1556 C CA . ASP A 1 187 ? -18.384 7.053 38.615 1.00 45.47 187 ASP A CA 1
ATOM 1557 C C . ASP A 1 187 ? -19.280 6.299 37.615 1.00 45.47 187 ASP A C 1
ATOM 1559 O O . ASP A 1 187 ? -18.799 5.425 36.898 1.00 45.47 187 ASP A O 1
ATOM 1563 N N . THR A 1 188 ? -20.564 6.663 37.484 1.00 43.03 188 THR A N 1
ATOM 1564 C CA . THR A 1 188 ? -21.398 6.320 36.314 1.00 43.03 188 THR A CA 1
ATOM 1565 C C . THR A 1 188 ? -21.014 7.148 35.084 1.00 43.03 188 THR A C 1
ATOM 1567 O O . THR A 1 188 ? -21.868 7.600 34.324 1.00 43.03 188 THR A O 1
ATOM 1570 N N . HIS A 1 189 ? -19.721 7.378 34.884 1.00 44.34 189 HIS A N 1
ATOM 1571 C CA . HIS A 1 189 ? -19.218 7.613 33.549 1.00 44.34 189 HIS A CA 1
ATOM 1572 C C . HIS A 1 189 ? -19.152 6.238 32.892 1.00 44.34 189 HIS A C 1
ATOM 1574 O O . HIS A 1 189 ? -18.229 5.467 33.149 1.00 44.34 189 HIS A O 1
ATOM 1580 N N . ASP A 1 190 ? -20.162 5.911 32.080 1.00 49.00 190 ASP A N 1
ATOM 1581 C CA . ASP A 1 190 ? -19.977 4.917 31.027 1.00 49.00 190 ASP A CA 1
ATOM 1582 C C . ASP A 1 190 ? -18.655 5.272 30.339 1.00 49.00 190 ASP A C 1
ATOM 1584 O O . ASP A 1 190 ? -18.493 6.393 29.850 1.00 49.00 190 ASP A O 1
ATOM 1588 N N . GLU A 1 191 ? -17.665 4.379 30.406 1.00 55.94 191 GLU A N 1
ATOM 1589 C CA . GLU A 1 191 ? -16.417 4.574 29.679 1.00 55.94 191 GLU A CA 1
ATOM 1590 C C . GLU A 1 191 ? -16.780 4.611 28.194 1.00 55.94 191 GLU A C 1
ATOM 1592 O O . GLU A 1 191 ? -16.974 3.572 27.564 1.00 55.94 191 GLU A O 1
ATOM 1597 N N . ASP A 1 192 ? -16.922 5.821 27.652 1.00 60.41 192 ASP A N 1
ATOM 1598 C CA . ASP A 1 192 ? -17.392 6.122 26.293 1.00 60.41 192 ASP A CA 1
ATOM 1599 C C . ASP A 1 192 ? -16.324 5.775 25.226 1.00 60.41 192 ASP A C 1
ATOM 1601 O O . ASP A 1 192 ? -16.195 6.408 24.180 1.00 60.41 192 ASP A O 1
ATOM 1605 N N . GLY A 1 193 ? -15.487 4.778 25.527 1.00 71.19 193 GLY A N 1
ATOM 1606 C CA . GLY A 1 193 ? -14.314 4.362 24.774 1.00 71.19 193 GLY A CA 1
ATOM 1607 C C . GLY A 1 193 ? -14.326 2.875 24.426 1.00 71.19 193 GLY A C 1
ATOM 1608 O O . GLY A 1 193 ? -15.108 2.070 24.935 1.00 71.19 193 GLY A O 1
ATOM 1609 N N . LEU A 1 194 ? -13.431 2.490 23.516 1.00 81.69 194 LEU A N 1
ATOM 1610 C CA . LEU A 1 194 ? -13.276 1.096 23.111 1.00 81.69 194 LEU A CA 1
ATOM 1611 C C . LEU A 1 194 ? -12.770 0.249 24.277 1.00 81.69 194 LEU A C 1
ATOM 1613 O O . LEU A 1 194 ? -11.700 0.510 24.834 1.00 81.69 194 LEU A O 1
ATOM 1617 N N . LYS A 1 195 ? -13.512 -0.816 24.590 1.00 85.31 195 LYS A N 1
ATOM 1618 C CA . LYS A 1 195 ? -13.122 -1.773 25.626 1.00 85.31 195 LYS A CA 1
ATOM 1619 C C . LYS A 1 195 ? -11.806 -2.459 25.241 1.00 85.31 195 LYS A C 1
ATOM 1621 O O . LYS A 1 195 ? -11.712 -2.955 24.115 1.00 85.31 195 LYS A O 1
ATOM 1626 N N . PRO A 1 196 ? -10.826 -2.533 26.157 1.00 85.19 196 PRO A N 1
ATOM 1627 C CA . PRO A 1 196 ? -9.569 -3.202 25.878 1.00 85.19 196 PRO A CA 1
ATOM 1628 C C . PRO A 1 196 ? -9.781 -4.708 25.669 1.00 85.19 196 PRO A C 1
ATOM 1630 O O . PRO A 1 196 ? -10.500 -5.374 26.424 1.00 85.19 196 PRO A O 1
ATOM 1633 N N . ILE A 1 197 ? -9.144 -5.255 24.638 1.00 85.81 197 ILE A N 1
ATOM 1634 C CA . ILE A 1 197 ? -9.156 -6.678 24.307 1.00 85.81 197 ILE A CA 1
ATOM 1635 C C . ILE A 1 197 ? -7.784 -7.243 24.665 1.00 85.81 197 ILE A C 1
ATOM 1637 O O . ILE A 1 197 ? -6.779 -6.897 24.049 1.00 85.81 197 ILE A O 1
ATOM 1641 N N . TYR A 1 198 ? -7.746 -8.110 25.675 1.00 86.62 198 TYR A N 1
ATOM 1642 C CA . TYR A 1 198 ? -6.505 -8.729 26.125 1.00 86.62 198 TYR A CA 1
ATOM 1643 C C . TYR A 1 198 ? -6.030 -9.798 25.136 1.00 86.62 198 TYR A C 1
ATOM 1645 O O . TYR A 1 198 ? -6.740 -10.777 24.901 1.00 86.62 198 TYR A O 1
ATOM 1653 N N . THR A 1 199 ? -4.829 -9.625 24.588 1.00 83.00 199 THR A N 1
ATOM 1654 C CA . THR A 1 199 ? -4.213 -10.547 23.615 1.00 83.00 199 THR A CA 1
ATOM 1655 C C . THR A 1 199 ? -3.111 -11.415 24.224 1.00 83.00 199 THR A C 1
ATOM 1657 O O . THR A 1 199 ? -2.626 -12.344 23.579 1.00 83.00 199 THR A O 1
ATOM 1660 N N . GLY A 1 200 ? -2.744 -11.172 25.487 1.00 82.19 200 GLY A N 1
ATOM 1661 C CA . GLY A 1 200 ? -1.624 -11.856 26.132 1.00 82.19 200 GLY A CA 1
ATOM 1662 C C . GLY A 1 200 ? -0.285 -11.459 25.522 1.00 82.19 200 GLY A C 1
ATOM 1663 O O . GLY A 1 200 ? -0.075 -10.294 25.193 1.00 82.19 200 GLY A O 1
ATOM 1664 N N . ASP A 1 201 ? 0.600 -12.444 25.373 1.00 79.25 201 ASP A N 1
ATOM 1665 C CA . ASP A 1 201 ? 1.915 -12.288 24.736 1.00 79.25 201 ASP A CA 1
ATOM 1666 C C . ASP A 1 201 ? 1.868 -12.545 23.215 1.00 79.25 201 ASP A C 1
ATOM 1668 O O . ASP A 1 201 ? 2.906 -12.689 22.575 1.00 79.25 201 ASP A O 1
ATOM 1672 N N . GLY A 1 202 ? 0.668 -12.694 22.641 1.00 75.62 202 GLY A N 1
ATOM 1673 C CA . GLY A 1 202 ? 0.476 -12.975 21.220 1.00 75.62 202 GLY A CA 1
ATOM 1674 C C . GLY A 1 202 ? 0.341 -11.708 20.375 1.00 75.62 202 GLY A C 1
ATOM 1675 O O . GLY A 1 202 ? -0.333 -10.759 20.778 1.00 75.62 202 GLY A O 1
ATOM 1676 N N . ASP A 1 203 ? 0.915 -11.745 19.171 1.00 77.12 203 ASP A N 1
ATOM 1677 C CA . ASP A 1 203 ? 0.806 -10.669 18.181 1.00 77.12 203 ASP A CA 1
ATOM 1678 C C . ASP A 1 203 ? -0.503 -10.769 17.383 1.00 77.12 203 ASP A C 1
ATOM 1680 O O . ASP A 1 203 ? -0.891 -11.845 16.911 1.00 77.12 203 ASP A O 1
ATOM 1684 N N . VAL A 1 204 ? -1.165 -9.630 17.162 1.00 80.06 204 VAL A N 1
ATOM 1685 C CA . VAL A 1 204 ? -2.356 -9.552 16.305 1.00 80.06 204 VAL A CA 1
ATOM 1686 C C . VAL A 1 204 ? -1.938 -9.225 14.878 1.00 80.06 204 VAL A C 1
ATOM 1688 O O . VAL A 1 204 ? -1.751 -8.072 14.492 1.00 80.06 204 VAL A O 1
ATOM 1691 N N . ILE A 1 205 ? -1.824 -10.267 14.059 1.00 79.50 205 ILE A N 1
ATOM 1692 C CA . ILE A 1 205 ? -1.445 -10.144 12.651 1.00 79.50 205 ILE A CA 1
ATOM 1693 C C . ILE A 1 205 ? -2.631 -10.399 11.719 1.00 79.50 205 ILE A C 1
ATOM 1695 O O . ILE A 1 205 ? -3.482 -11.244 11.984 1.00 79.50 205 ILE A O 1
ATOM 1699 N N . SER A 1 206 ? -2.633 -9.724 10.568 1.00 76.56 206 SER A N 1
ATOM 1700 C CA . SER A 1 206 ? -3.516 -10.041 9.432 1.00 76.56 206 SER A CA 1
ATOM 1701 C C . SER A 1 206 ? -5.019 -9.966 9.740 1.00 76.56 206 SER A C 1
ATOM 1703 O O . SER A 1 206 ? -5.791 -10.815 9.293 1.00 76.56 206 SER A O 1
ATOM 1705 N N . LEU A 1 207 ? -5.453 -8.941 10.480 1.00 85.06 207 LEU A N 1
ATOM 1706 C CA . LEU A 1 207 ? -6.881 -8.637 10.632 1.00 85.06 207 LEU A CA 1
ATOM 1707 C C . LEU A 1 207 ? -7.511 -8.435 9.254 1.00 85.06 207 LEU A C 1
ATOM 1709 O O . LEU A 1 207 ? -6.935 -7.733 8.432 1.00 85.06 207 LEU A O 1
ATOM 1713 N N . MET A 1 208 ? -8.681 -9.010 8.992 1.00 84.06 208 MET A N 1
ATOM 1714 C CA . MET A 1 208 ? -9.375 -8.830 7.717 1.00 84.06 208 MET A CA 1
ATOM 1715 C C . MET A 1 208 ? -10.750 -8.222 7.955 1.00 84.06 208 MET A C 1
ATOM 1717 O O . MET A 1 208 ? -11.537 -8.745 8.744 1.00 84.06 208 MET A O 1
ATOM 1721 N N . VAL A 1 209 ? -11.037 -7.125 7.262 1.00 82.38 209 VAL A N 1
ATOM 1722 C CA . VAL A 1 209 ? -12.382 -6.556 7.206 1.00 82.38 209 VAL A CA 1
ATOM 1723 C C . VAL A 1 209 ? -13.097 -7.200 6.030 1.00 82.38 209 VAL A C 1
ATOM 1725 O O . VAL A 1 209 ? -12.592 -7.190 4.908 1.00 82.38 209 VAL A O 1
ATOM 1728 N N . HIS A 1 210 ? -14.254 -7.804 6.292 1.00 74.62 210 HIS A N 1
ATOM 1729 C CA . HIS A 1 210 ? -15.053 -8.378 5.219 1.00 74.62 210 HIS A CA 1
ATOM 1730 C C . HIS A 1 210 ? -15.540 -7.251 4.290 1.00 74.62 210 HIS A C 1
ATOM 1732 O O . HIS A 1 210 ? -15.992 -6.225 4.805 1.00 74.62 210 HIS A O 1
ATOM 1738 N N . PRO A 1 211 ? -15.445 -7.420 2.958 1.00 60.38 211 PRO A N 1
ATOM 1739 C CA . PRO A 1 211 ? -15.971 -6.453 2.001 1.00 60.38 211 PRO A CA 1
ATOM 1740 C C . PRO A 1 211 ? -17.479 -6.252 2.156 1.00 60.38 211 PRO A C 1
ATOM 1742 O O . PRO A 1 211 ? -18.199 -7.254 2.392 1.00 60.38 211 PRO A O 1
#

Sequence (211 aa):
MKKNLTLLFIIPFISFGQLKLSKIMQGDDFVGHLPKDIKWDVSGRKVCYDQKVDGEFVTFCYDYKSKLIDSLVEDLIVFDRNQSLFNRQFQIIDNELSYWDKTKNTKHVLFSSEQRLSNLQRGADKNHIYFQLGDDLFEWCLGEQSKLKQITNFTNKPNSKKQNMEGYLFDQQKELFEYFSKKDAADTHDEDGLKPIYTGDGDVISLMVHP

Foldseek 3Di:
DDDDPPDDPPDPPDPPPDDDPVLVVVPCVNVPWDWAPFFAAQLNQWTWTWGDDPRDTFIWIAGPVVRDIDGDCPPGHTHDPVCVPAQWDWDADPQWIWIQRNVVRDIGTDDHDPFDKADWDDDPDSQWIWIDRFQWIWIWGHDPDIDIDTDAAEDQDPDPPVPPPPDPVVVVVCVVDVVNVVVVVVPPPPPPDHDYDHPHPDGRPDDDDHD

Secondary structure (DSSP, 8-state):
--------------------HHHHTTTHHHH----EEEEEBTTSSEEEEEEEETTEEEEEEEETTT--EES--TT--B--GGGTTSSEEEEEETTEEEEEETTTTEEEEEEE-SSPEEEEEE-SSTTEEEEEETTEEEEEE-SSS-EEEE---EESSPP-------SHHHHHHHHH-HHHHHHHHHH-----SPPPEE-TT----------